Protein AF-A0A938F0Y8-F1 (afdb_monomer)

Solvent-accessible surface area (backbone atoms only — not comparable to full-atom values): 15606 Å² total; per-residue (Å²): 127,71,75,62,57,55,54,52,51,52,54,50,51,52,50,52,52,49,49,53,49,52,50,50,50,52,50,49,52,52,47,51,52,51,47,51,53,50,53,52,50,50,51,51,49,52,51,53,54,49,53,51,50,51,53,52,54,50,52,51,51,53,52,50,54,52,52,52,53,51,52,52,51,53,51,51,51,53,52,50,58,50,51,54,52,53,52,52,54,52,51,54,51,51,53,55,50,51,61,62,65,31,68,70,51,50,50,51,51,51,53,51,50,52,55,64,56,49,53,58,55,42,52,46,55,40,59,78,41,39,69,68,58,46,58,28,26,24,46,29,27,46,40,86,55,88,73,79,46,49,31,10,21,27,26,31,48,54,98,94,43,36,36,40,36,27,25,6,61,71,45,60,85,35,66,94,48,87,79,20,53,37,36,25,36,70,90,47,93,60,72,43,73,50,48,78,73,48,69,39,62,36,86,92,83,64,55,35,30,28,35,28,40,43,91,87,50,87,59,38,40,47,69,45,89,76,86,65,98,53,52,32,34,53,22,25,43,67,94,46,73,66,42,81,44,64,57,47,55,82,71,56,69,18,29,42,5,7,40,27,21,39,65,86,62,27,33,44,21,30,29,64,53,79,41,83,52,56,30,57,42,63,66,57,50,52,49,52,60,60,56,76,76,112

pLDDT: mean 85.81, std 11.24, range [38.78, 97.94]

Radius of gyration: 63.3 Å; Cα contacts (8 Å, |Δi|>4): 431; chains: 1; bounding box: 134×40×184 Å

Secondary structure (DSSP, 8-state):
--HHHHHHHHHHHHHHHHHHHHHHHHHHHHHHHHHHHHHHHHHHHHHHHHHHHHHHHHHHHHHHHHHHHHHHHHHHHHHHHHHHHHHHHHHHHHHHHHHHT-HHHHHHHHHHHHHHHHHHHHHHHHHHTHHHHHHTEEEEE-SSSTTSSEEEEEEEEETTEEEEEE-SHHHHTTTT-TT--EEEETT-S-EE--EEEEEEEETTTTEEEEEEE-TT----BPB-----S--EEEEE-TTS-EEEEETTSPP-TT-TTPEEE-TTS-EEEEE-SSSS-EEEHHHHHHHHHHHTT-

Nearest PDB structures (foldseek):
  3fkh-assembly2_C  TM=4.845E-01  e=4.848E-01  Corynebacterium glutamicum ATCC 13032
  3fkh-assembly2_D  TM=5.178E-01  e=8.975E-01  Corynebacterium glutamicum ATCC 13032
  2hq9-assembly1_A  TM=4.697E-01  e=4.069E+00  Mesorhizobium loti
  6rk0-assembly1_B  TM=3.278E-01  e=6.735E+00  Azotobacter vinelandii DJ

Mean predicted aligned error: 14.09 Å

Sequence (294 aa):
MIRSKFSFILIFMVLIISMFFLQSCRLLDNYFVRRQDFDALKVDYNKIAQDYKKQSDELKSLSGENEELKNEYDELKKVAVKMEKEISAKNEEIINLNKKLEPANIKNLEEQIALLQEEPEKLKKILDNMNDLLKYTYIGSASPEELAYTFTAFSIKYKGKFYIITAGHCVQDNYGKEGAFKFKANFSDEWIYPELLGYKAEFYNLDDYGVFYSDKVTGGLTVSDVETPDYYLLGSLDKRLSIFRNLGDSSRRGESGSPVINEDGQVVGIYVVYGLVYTPIQLALDVIDNSVMN

Structure (mmCIF, N/CA/C/O backbone):
data_AF-A0A938F0Y8-F1
#
_entry.id   AF-A0A938F0Y8-F1
#
loop_
_atom_site.group_PDB
_atom_site.id
_atom_site.type_symbol
_atom_site.label_atom_id
_atom_site.label_alt_id
_atom_site.label_comp_id
_atom_site.label_asym_id
_atom_site.label_entity_id
_atom_site.label_seq_id
_atom_site.pdbx_PDB_ins_code
_atom_site.Cartn_x
_atom_site.Cartn_y
_atom_site.Cartn_z
_atom_site.occupancy
_atom_site.B_iso_or_equiv
_atom_site.auth_seq_id
_atom_site.auth_comp_id
_atom_site.auth_asym_id
_atom_site.auth_atom_id
_atom_site.pdbx_PDB_model_num
ATOM 1 N N . MET A 1 1 ? -93.379 -14.905 139.018 1.00 49.00 1 MET A N 1
ATOM 2 C CA . MET A 1 1 ? -93.138 -13.892 137.961 1.00 49.00 1 MET A CA 1
ATOM 3 C C . MET A 1 1 ? -91.650 -13.589 137.682 1.00 49.00 1 MET A C 1
ATOM 5 O O . MET A 1 1 ? -91.353 -13.081 136.612 1.00 49.00 1 MET A O 1
ATOM 9 N N . ILE A 1 2 ? -90.695 -13.942 138.564 1.00 53.16 2 ILE A N 1
ATOM 10 C CA . ILE A 1 2 ? -89.252 -13.634 138.382 1.00 53.16 2 ILE A CA 1
ATOM 11 C C . ILE A 1 2 ? -88.478 -14.712 137.578 1.00 53.16 2 ILE A C 1
ATOM 13 O O . ILE A 1 2 ? -87.579 -14.373 136.817 1.00 53.16 2 ILE A O 1
ATOM 17 N N . ARG A 1 3 ? -88.881 -15.995 137.620 1.00 49.09 3 ARG A N 1
ATOM 18 C CA . ARG A 1 3 ? -88.247 -17.082 136.828 1.00 49.09 3 ARG A CA 1
ATOM 19 C C . ARG A 1 3 ? -88.465 -16.992 135.304 1.00 49.09 3 ARG A C 1
ATOM 21 O O . ARG A 1 3 ? -87.655 -17.509 134.547 1.00 49.09 3 ARG A O 1
ATOM 28 N N . SER A 1 4 ? -89.514 -16.303 134.849 1.00 54.50 4 SER A N 1
ATOM 29 C CA . SER A 1 4 ? -89.834 -16.139 133.418 1.00 54.50 4 SER A CA 1
ATOM 30 C C . SER A 1 4 ? -88.919 -15.119 132.716 1.00 54.50 4 SER A C 1
ATOM 32 O O . SER A 1 4 ? -88.549 -15.325 131.563 1.00 54.50 4 SER A O 1
ATOM 34 N N . LYS A 1 5 ? -88.459 -14.075 133.422 1.00 55.19 5 LYS A N 1
ATOM 35 C CA . LYS A 1 5 ? -87.578 -13.038 132.852 1.00 55.19 5 LYS A CA 1
ATOM 36 C C . LYS A 1 5 ? -86.141 -13.522 132.604 1.00 55.19 5 LYS A C 1
ATOM 38 O O . LYS A 1 5 ? -85.522 -13.094 131.639 1.00 55.19 5 LYS A O 1
ATOM 43 N N . PHE A 1 6 ? -85.630 -14.448 133.420 1.00 58.00 6 PHE A N 1
ATOM 44 C CA . PHE A 1 6 ? -84.275 -15.001 133.260 1.00 58.00 6 PHE A CA 1
ATOM 45 C C . PHE A 1 6 ? -84.169 -15.961 132.063 1.00 58.00 6 PHE A C 1
ATOM 47 O O . PHE A 1 6 ? -83.182 -15.946 131.334 1.00 58.00 6 PHE A O 1
ATOM 54 N N . SER A 1 7 ? -85.224 -16.746 131.815 1.00 60.72 7 SER A N 1
ATOM 55 C CA . SER A 1 7 ? -85.314 -17.617 130.637 1.00 60.72 7 SER A CA 1
ATOM 56 C C . SER A 1 7 ? -85.379 -16.804 129.338 1.00 60.72 7 SER A C 1
ATOM 58 O O . SER A 1 7 ? -84.723 -17.159 128.365 1.00 60.72 7 SER A O 1
ATOM 60 N N . PHE A 1 8 ? -86.074 -15.662 129.349 1.00 67.50 8 PHE A N 1
ATOM 61 C CA . PHE A 1 8 ? -86.159 -14.767 128.193 1.00 67.50 8 PHE A CA 1
ATOM 62 C C . PHE A 1 8 ? -84.809 -14.115 127.845 1.00 67.50 8 PHE A C 1
ATOM 64 O O . PHE A 1 8 ? -84.444 -14.050 126.675 1.00 67.50 8 PHE A O 1
ATOM 71 N N . ILE A 1 9 ? -84.033 -13.693 128.852 1.00 72.12 9 ILE A N 1
ATOM 72 C CA . 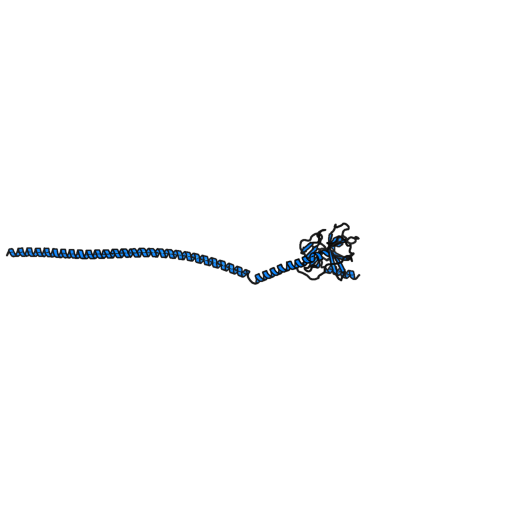ILE A 1 9 ? -82.688 -13.122 128.656 1.00 72.12 9 ILE A CA 1
ATOM 73 C C . ILE A 1 9 ? -81.715 -14.176 128.111 1.00 72.12 9 ILE A C 1
ATOM 75 O O . ILE A 1 9 ? -80.954 -13.878 127.195 1.00 72.12 9 ILE A O 1
ATOM 79 N N . LEU A 1 10 ? -81.767 -15.414 128.616 1.00 72.31 10 LEU A N 1
ATOM 80 C CA . LEU A 1 10 ? -80.918 -16.508 128.135 1.00 72.31 10 LEU A CA 1
ATOM 81 C C . LEU A 1 10 ? -81.231 -16.869 126.672 1.00 72.31 10 LEU A C 1
ATOM 83 O O . LEU A 1 10 ? -80.317 -17.003 125.865 1.00 72.31 10 LEU A O 1
ATOM 87 N N . ILE A 1 11 ? -82.517 -16.959 126.312 1.00 75.94 11 ILE A N 1
ATOM 88 C CA . ILE A 1 11 ? -82.962 -17.209 124.931 1.00 75.94 11 ILE A CA 1
ATOM 89 C C . ILE A 1 11 ? -82.518 -16.070 124.003 1.00 75.94 11 ILE A C 1
ATOM 91 O O . ILE A 1 11 ? -82.032 -16.326 122.903 1.00 75.94 11 ILE A O 1
ATOM 95 N N . PHE A 1 12 ? -82.624 -14.818 124.452 1.00 76.75 12 PHE A N 1
ATOM 96 C CA . PHE A 1 12 ? -82.189 -13.656 123.678 1.00 76.75 12 PHE A CA 1
ATOM 97 C C . PHE A 1 12 ? -80.666 -13.629 123.476 1.00 76.75 12 PHE A C 1
ATOM 99 O O . PHE A 1 12 ? -80.199 -13.350 122.375 1.00 76.75 12 PHE A O 1
ATOM 106 N N . MET A 1 13 ? -79.880 -13.995 124.495 1.00 76.06 13 MET A N 1
ATOM 107 C CA . MET A 1 13 ? -78.422 -14.104 124.372 1.00 76.06 13 MET A CA 1
ATOM 108 C C . MET A 1 13 ? -78.009 -15.228 123.413 1.00 76.06 13 MET A C 1
ATOM 110 O O . MET A 1 13 ? -77.132 -15.023 122.580 1.00 76.06 13 MET A O 1
ATOM 114 N N . VAL A 1 14 ? -78.672 -16.388 123.478 1.00 76.38 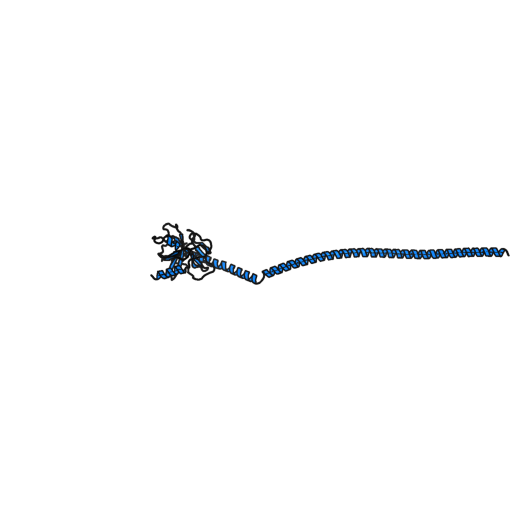14 VAL A N 1
ATOM 115 C CA . VAL A 1 14 ? -78.444 -17.505 122.544 1.00 76.38 14 VAL A CA 1
ATOM 116 C C . VAL A 1 14 ? -78.802 -17.105 121.111 1.00 76.38 14 VAL A C 1
ATOM 118 O O . VAL A 1 14 ? -78.051 -17.418 120.191 1.00 76.38 14 VAL A O 1
ATOM 121 N N . LEU A 1 15 ? -79.888 -16.351 120.908 1.00 77.56 15 LEU A N 1
ATOM 122 C CA . LEU A 1 15 ? -80.258 -15.815 119.595 1.00 77.56 15 LEU A CA 1
ATOM 123 C C . LEU A 1 15 ? -79.223 -14.816 119.064 1.00 77.56 15 LEU A C 1
ATOM 125 O O . LEU A 1 15 ? -78.832 -14.930 117.904 1.00 77.56 15 LEU A O 1
ATOM 129 N N . ILE A 1 16 ? -78.719 -13.902 119.898 1.00 78.69 16 ILE A N 1
ATOM 130 C CA . ILE A 1 16 ? -77.650 -12.964 119.515 1.00 78.69 16 ILE A CA 1
ATOM 131 C C . ILE A 1 16 ? -76.368 -13.718 119.149 1.00 78.69 16 ILE A C 1
ATOM 133 O O . ILE A 1 16 ? -75.786 -13.452 118.100 1.00 78.69 16 ILE A O 1
ATOM 137 N N . ILE A 1 17 ? -75.952 -14.691 119.964 1.00 78.38 17 ILE A N 1
ATOM 138 C CA . ILE A 1 17 ? -74.771 -15.522 119.689 1.00 78.38 17 ILE A CA 1
ATOM 139 C C . ILE A 1 17 ? -74.968 -16.308 118.387 1.00 78.38 17 ILE A C 1
ATOM 141 O O . ILE A 1 17 ? -74.058 -16.357 117.565 1.00 78.38 17 ILE A O 1
ATOM 145 N N . SER A 1 18 ? -76.164 -16.854 118.144 1.00 75.38 18 SER A N 1
ATOM 146 C CA . SER A 1 18 ? -76.480 -17.562 116.898 1.00 75.38 18 SER A CA 1
ATOM 147 C C . SER A 1 18 ? -76.476 -16.641 115.673 1.00 75.38 18 SER A C 1
ATOM 149 O O . SER A 1 18 ? -75.970 -17.035 114.627 1.00 75.38 18 SER A O 1
ATOM 151 N N . MET A 1 19 ? -76.957 -15.396 115.797 1.00 77.50 19 MET A N 1
ATOM 152 C CA . MET A 1 19 ? -76.896 -14.392 114.731 1.00 77.50 19 MET A CA 1
ATOM 153 C C . MET A 1 19 ? -75.455 -13.983 114.427 1.00 77.50 19 MET A C 1
ATOM 155 O O . MET A 1 19 ? -75.086 -13.929 113.256 1.00 77.50 19 MET A O 1
ATOM 159 N N . PHE A 1 20 ? -74.631 -13.764 115.457 1.00 77.12 20 PHE A N 1
ATOM 160 C CA . PHE A 1 20 ? -73.200 -13.500 115.295 1.00 77.12 20 PHE A CA 1
ATOM 161 C C . PHE A 1 20 ? -72.484 -14.681 114.642 1.00 77.12 20 PHE A C 1
ATOM 163 O O . PHE A 1 20 ? -71.660 -14.475 113.755 1.00 77.12 20 PHE A O 1
ATOM 170 N N . PHE A 1 21 ? -72.820 -15.913 115.022 1.00 79.62 21 PHE A N 1
ATOM 171 C CA . PHE A 1 21 ? -72.241 -17.114 114.427 1.00 79.62 21 PHE A CA 1
ATOM 172 C C . PHE A 1 21 ? -72.661 -17.273 112.959 1.00 79.62 21 PHE A C 1
ATOM 174 O O . PHE A 1 21 ? -71.810 -17.466 112.101 1.00 79.62 21 PHE A O 1
ATOM 181 N N . LEU A 1 22 ? -73.942 -17.072 112.633 1.00 78.94 22 LEU A N 1
ATOM 182 C CA . LEU A 1 22 ? -74.457 -17.097 111.258 1.00 78.94 22 LEU A CA 1
ATOM 183 C C . LEU A 1 22 ? -73.873 -15.971 110.386 1.00 78.94 22 LEU A C 1
ATOM 185 O O . LEU A 1 22 ? -73.554 -16.207 109.221 1.00 78.94 22 LEU A O 1
ATOM 189 N N . GLN A 1 23 ? -73.696 -14.760 110.927 1.00 78.06 23 GLN A N 1
ATOM 190 C CA . GLN A 1 23 ? -72.991 -13.672 110.236 1.00 78.06 23 GLN A CA 1
ATOM 191 C C . GLN A 1 23 ? -71.510 -13.997 110.031 1.00 78.06 23 GLN A C 1
ATOM 193 O O . GLN A 1 23 ? -70.981 -13.721 108.957 1.00 78.06 23 GLN A O 1
ATOM 198 N N . SER A 1 24 ? -70.862 -14.622 111.016 1.00 79.50 24 SER A N 1
ATOM 199 C CA . SER A 1 24 ? -69.465 -15.063 110.922 1.00 79.50 24 SER A CA 1
ATOM 200 C C . SER A 1 24 ? -69.292 -16.169 109.877 1.00 79.50 24 SER A C 1
ATOM 202 O O . SER A 1 24 ? -68.365 -16.101 109.076 1.00 79.50 24 SER A O 1
ATOM 204 N N . CYS A 1 25 ? -70.216 -17.133 109.808 1.00 79.62 25 CYS A N 1
ATOM 205 C CA . CYS A 1 25 ? -70.250 -18.161 108.766 1.00 79.62 25 CYS A CA 1
ATOM 206 C C . CYS A 1 25 ? -70.468 -17.551 107.374 1.00 79.62 25 CYS A C 1
ATOM 208 O O . CYS A 1 25 ? -69.717 -17.866 106.462 1.00 79.62 25 CYS A O 1
ATOM 210 N N . ARG A 1 26 ? -71.405 -16.602 107.209 1.00 79.62 26 ARG A N 1
ATOM 211 C CA . ARG A 1 26 ? -71.590 -15.884 105.929 1.00 79.62 26 ARG A CA 1
ATOM 212 C C . ARG A 1 26 ? -70.366 -15.067 105.516 1.00 79.62 26 ARG A C 1
ATOM 214 O O . ARG A 1 26 ? -70.095 -14.937 104.326 1.00 79.62 26 ARG A O 1
ATOM 221 N N . LEU A 1 27 ? -69.653 -14.478 106.476 1.00 82.38 27 LEU A N 1
ATOM 222 C CA . LEU A 1 27 ? -68.395 -13.768 106.228 1.00 82.38 27 LEU A CA 1
ATOM 223 C C . LEU A 1 27 ? -67.285 -14.730 105.795 1.00 82.38 27 LEU A C 1
ATOM 225 O O . LEU A 1 27 ? -66.558 -14.411 104.859 1.00 82.38 27 LEU A O 1
ATOM 229 N N . LEU A 1 28 ? -67.188 -15.901 106.429 1.00 84.19 28 LEU A N 1
ATOM 230 C CA . LEU A 1 28 ? -66.260 -16.969 106.053 1.00 84.19 28 LEU A CA 1
ATOM 231 C C . LEU A 1 28 ? -66.568 -17.523 104.659 1.00 84.19 28 LEU A C 1
ATOM 233 O O . LEU A 1 28 ? -65.663 -17.581 103.833 1.00 84.19 28 LEU A O 1
ATOM 237 N N . ASP A 1 29 ? -67.826 -17.842 104.358 1.00 84.12 29 ASP A N 1
ATOM 238 C CA . ASP A 1 29 ? -68.237 -18.332 103.037 1.00 84.12 29 ASP A CA 1
ATOM 239 C C . ASP A 1 29 ? -67.948 -17.293 101.947 1.00 84.12 29 ASP A C 1
ATOM 241 O O . ASP A 1 29 ? -67.321 -17.607 100.938 1.00 84.12 29 ASP A O 1
ATOM 245 N N . ASN A 1 30 ? -68.306 -16.022 102.174 1.00 87.50 30 ASN A N 1
ATOM 246 C CA . ASN A 1 30 ? -67.968 -14.934 101.251 1.00 87.50 30 ASN A CA 1
ATOM 247 C C . ASN A 1 30 ? -66.456 -14.753 101.086 1.00 87.50 30 ASN A C 1
ATOM 249 O O . ASN A 1 30 ? -65.995 -14.423 99.994 1.00 87.50 30 ASN A O 1
ATOM 253 N N . TYR A 1 31 ? -65.681 -14.934 102.156 1.00 90.75 31 TYR A N 1
ATOM 254 C CA . TYR A 1 31 ? -64.226 -14.885 102.089 1.00 90.75 31 TYR A CA 1
ATOM 255 C C . TYR A 1 31 ? -63.673 -16.032 101.233 1.00 90.75 31 TYR A C 1
ATOM 257 O O . TYR A 1 31 ? -62.833 -15.780 100.372 1.00 90.75 31 TYR A O 1
ATOM 265 N N . PHE A 1 32 ? -64.160 -17.264 101.411 1.00 89.75 32 PHE A N 1
ATOM 266 C CA . PHE A 1 32 ? -63.713 -18.418 100.628 1.00 89.75 32 PHE A CA 1
ATOM 267 C C . PHE A 1 32 ? -64.116 -18.325 99.154 1.00 89.75 32 PHE A C 1
ATOM 269 O O . PHE A 1 32 ? -63.269 -18.581 98.302 1.00 89.75 32 PHE A O 1
ATOM 276 N N . VAL A 1 33 ? -65.340 -17.881 98.844 1.00 90.00 33 VAL A N 1
ATOM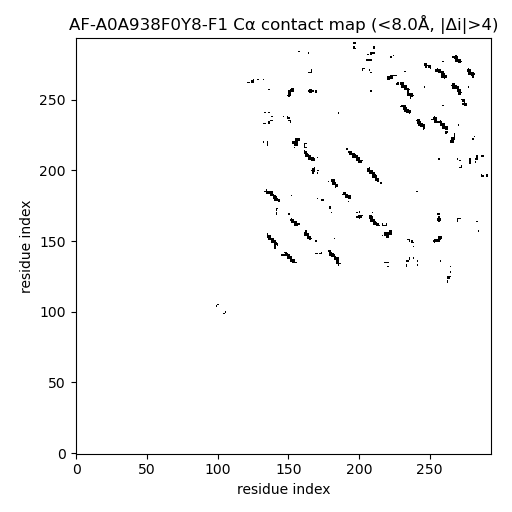 277 C CA . VAL A 1 33 ? -65.779 -17.635 97.457 1.00 90.00 33 VAL A CA 1
ATOM 278 C C . VAL A 1 33 ? -64.902 -16.569 96.801 1.00 90.00 33 VAL A C 1
ATOM 280 O O . VAL A 1 33 ? -64.318 -16.816 95.752 1.00 90.00 33 VAL A O 1
ATOM 283 N N . ARG A 1 34 ? -64.695 -15.418 97.458 1.00 90.94 34 ARG A N 1
ATOM 284 C CA . ARG A 1 34 ? -63.822 -14.360 96.914 1.00 90.94 34 ARG A CA 1
ATOM 285 C C . ARG A 1 34 ? -62.371 -14.8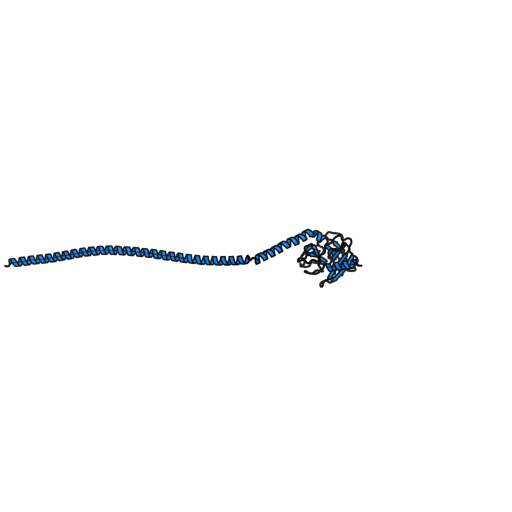00 96.772 1.00 90.94 34 ARG A C 1
ATOM 287 O O . ARG A 1 34 ? -61.689 -14.335 95.866 1.00 90.94 34 ARG A O 1
ATOM 294 N N . ARG A 1 35 ? -61.879 -15.659 97.667 1.00 91.62 35 ARG A N 1
ATOM 295 C CA . ARG A 1 35 ? -60.533 -16.227 97.566 1.00 91.62 35 ARG A CA 1
ATOM 296 C C . ARG A 1 35 ? -60.422 -17.158 96.363 1.00 91.62 35 ARG A C 1
ATOM 298 O O . ARG A 1 35 ? -59.445 -17.058 95.636 1.00 91.62 35 ARG A O 1
ATOM 305 N N . GLN A 1 36 ? -61.425 -18.001 96.131 1.00 91.81 36 GLN A N 1
ATOM 306 C CA . GLN A 1 36 ? -61.478 -18.871 94.961 1.00 91.81 36 GLN A CA 1
ATOM 307 C C . GLN A 1 36 ? -61.560 -18.062 93.657 1.00 91.81 36 GLN A C 1
ATOM 309 O O . GLN A 1 36 ? -60.811 -18.352 92.728 1.00 91.81 36 GLN A O 1
ATOM 314 N N . ASP A 1 37 ? -62.391 -17.017 93.608 1.00 93.81 37 ASP A N 1
ATOM 315 C CA . ASP A 1 37 ? -62.471 -16.103 92.461 1.00 93.81 37 ASP A CA 1
ATOM 316 C C . ASP A 1 37 ? -61.139 -15.383 92.226 1.00 93.81 37 ASP A C 1
ATOM 318 O O . ASP A 1 37 ? -60.684 -15.256 91.092 1.00 93.81 37 ASP A O 1
ATOM 322 N N . PHE A 1 38 ? -60.478 -14.939 93.300 1.00 94.12 38 PHE A N 1
ATOM 323 C CA . PHE A 1 38 ? -59.159 -14.318 93.220 1.00 94.12 38 PHE A CA 1
ATOM 324 C C . PHE A 1 38 ? -58.097 -15.294 92.703 1.00 94.12 38 PHE A C 1
ATOM 326 O O . PHE A 1 38 ? -57.286 -14.923 91.855 1.00 94.12 38 PHE A O 1
ATOM 333 N N . ASP A 1 39 ? -58.105 -16.538 93.180 1.00 93.19 39 ASP A N 1
ATOM 334 C CA . ASP A 1 39 ? -57.177 -17.574 92.731 1.00 93.19 39 ASP A CA 1
ATOM 335 C C . ASP A 1 39 ? -57.421 -17.933 91.252 1.00 93.19 39 ASP A C 1
ATOM 337 O O . ASP A 1 39 ? -56.459 -18.039 90.489 1.00 93.19 39 ASP A O 1
ATOM 341 N N . ALA A 1 40 ? -58.682 -18.025 90.812 1.00 93.75 40 ALA A N 1
ATOM 342 C CA . ALA A 1 40 ? -59.040 -18.219 89.405 1.00 93.75 40 ALA A CA 1
ATOM 343 C C . ALA A 1 40 ? -58.578 -17.041 88.529 1.00 93.75 40 ALA A C 1
ATOM 345 O O . ALA A 1 40 ? -57.890 -17.244 87.528 1.00 93.75 40 ALA A O 1
ATOM 346 N N . LEU A 1 41 ? -58.849 -15.804 88.957 1.00 94.88 41 LEU A N 1
ATOM 347 C CA . LEU A 1 41 ? -58.407 -14.594 88.261 1.00 94.88 41 LEU A CA 1
ATOM 348 C C . LEU A 1 41 ? -56.877 -14.526 88.161 1.00 94.88 41 LEU A C 1
ATOM 350 O O . LEU A 1 41 ? -56.331 -14.079 87.156 1.00 94.88 41 LEU A O 1
ATOM 354 N N . LYS A 1 42 ? -56.164 -14.987 89.193 1.00 95.19 42 LYS A N 1
ATOM 355 C CA . LYS A 1 42 ? -54.700 -15.046 89.204 1.00 95.19 42 LYS A CA 1
ATOM 356 C C . LYS A 1 42 ? -54.162 -16.063 88.196 1.00 95.19 42 LYS A C 1
ATOM 358 O O . LYS A 1 42 ? -53.135 -15.800 87.570 1.00 95.19 42 LYS A O 1
ATOM 363 N N . VAL A 1 43 ? -54.834 -17.203 88.025 1.00 95.31 43 VAL A N 1
ATOM 364 C CA . VAL A 1 43 ? -54.495 -18.187 86.983 1.00 95.31 43 VAL A CA 1
ATOM 365 C C . VAL A 1 43 ? -54.699 -17.587 85.593 1.00 95.31 43 VAL A C 1
ATOM 367 O O . VAL A 1 43 ? -53.778 -17.647 84.777 1.00 95.31 43 VAL A O 1
ATOM 370 N N . ASP A 1 44 ? -55.841 -16.944 85.347 1.00 95.88 44 ASP A N 1
ATOM 371 C CA . ASP A 1 44 ? -56.130 -16.295 84.062 1.00 95.88 44 ASP A CA 1
ATOM 372 C C . ASP A 1 44 ? -55.147 -15.161 83.762 1.00 95.88 44 ASP A C 1
ATOM 374 O O . ASP A 1 44 ? -54.604 -15.083 82.660 1.00 95.88 44 ASP A O 1
ATOM 378 N N . TYR A 1 45 ? -54.836 -14.328 84.757 1.00 95.62 45 TYR A N 1
ATOM 379 C CA . TYR A 1 45 ? -53.829 -13.276 84.639 1.00 95.62 45 TYR A CA 1
ATOM 380 C C . TYR A 1 45 ? -52.461 -13.844 84.246 1.00 95.62 45 TYR A C 1
ATOM 382 O O . TYR A 1 45 ? -51.819 -13.338 83.327 1.00 95.62 45 TYR A O 1
ATOM 390 N N . ASN A 1 46 ? -52.020 -14.921 84.904 1.00 95.00 46 ASN A N 1
ATOM 391 C CA . ASN A 1 46 ? -50.743 -15.560 84.588 1.00 95.00 46 ASN A CA 1
ATOM 392 C C . ASN A 1 46 ? -50.729 -16.143 83.170 1.00 95.00 46 ASN A C 1
ATOM 394 O O . ASN A 1 46 ? -49.715 -16.034 82.481 1.00 95.00 46 ASN A O 1
ATOM 398 N N . LYS A 1 47 ? -51.845 -16.729 82.723 1.00 96.56 47 LYS A N 1
ATOM 399 C CA . LYS A 1 47 ? -51.989 -17.248 81.360 1.00 96.56 47 LYS A CA 1
ATOM 400 C C . LYS A 1 47 ? -51.916 -16.123 80.327 1.00 96.56 47 LYS A C 1
ATOM 402 O O . LYS A 1 47 ? -51.119 -16.204 79.400 1.00 96.56 47 LYS A O 1
ATOM 407 N N . ILE A 1 48 ? -52.664 -15.040 80.537 1.00 95.62 48 ILE A N 1
ATOM 408 C CA . ILE A 1 48 ? -52.638 -13.857 79.665 1.00 95.62 48 ILE A CA 1
ATOM 409 C C . ILE A 1 48 ? -51.229 -13.257 79.614 1.00 95.62 48 ILE A C 1
ATOM 411 O O . ILE A 1 48 ? -50.746 -12.917 78.538 1.00 95.62 48 ILE A O 1
ATOM 415 N N . ALA A 1 49 ? -50.537 -13.161 80.751 1.00 94.94 49 ALA A N 1
ATOM 416 C CA . ALA A 1 49 ? -49.166 -12.661 80.799 1.00 94.94 49 ALA A CA 1
ATOM 417 C C . ALA A 1 49 ? -48.186 -13.552 80.010 1.00 94.94 49 ALA A C 1
ATOM 419 O O . ALA A 1 49 ? -47.284 -13.037 79.347 1.00 94.94 49 ALA A O 1
ATOM 420 N N . GLN A 1 50 ? -48.363 -14.878 80.048 1.00 95.50 50 GLN A N 1
ATOM 421 C CA . GLN A 1 50 ? -47.581 -15.813 79.233 1.00 95.50 50 GLN A CA 1
ATOM 422 C C . GLN A 1 50 ? -47.880 -15.667 77.737 1.00 95.50 50 GLN A C 1
ATOM 424 O O . GLN A 1 50 ? -46.940 -15.610 76.944 1.00 95.50 50 GLN A O 1
ATOM 429 N N . ASP A 1 51 ? -49.152 -15.550 77.356 1.00 96.25 51 ASP A N 1
ATOM 430 C CA . ASP A 1 51 ? -49.558 -15.364 75.959 1.00 96.25 51 ASP A CA 1
ATOM 431 C C . ASP A 1 51 ? -49.018 -14.040 75.394 1.00 96.25 51 ASP A C 1
ATOM 433 O O . ASP A 1 51 ? -48.449 -14.018 74.302 1.00 96.25 51 ASP A O 1
ATOM 437 N N . TYR A 1 52 ? -49.087 -12.955 76.173 1.00 95.00 52 TYR A N 1
ATOM 438 C CA . TYR A 1 52 ? -48.480 -11.668 75.816 1.00 95.00 52 TYR A CA 1
ATOM 439 C C . TYR A 1 52 ? -46.970 -11.773 75.623 1.00 95.00 52 TYR A C 1
ATOM 441 O O . TYR A 1 52 ? -46.420 -11.198 74.683 1.00 95.00 52 TYR A O 1
ATOM 449 N N . LYS A 1 53 ? -46.284 -12.509 76.505 1.00 95.50 53 LYS A N 1
ATOM 450 C CA . LYS A 1 53 ? -44.845 -12.732 76.371 1.00 95.50 53 LYS A CA 1
ATOM 451 C C . LYS A 1 53 ? -44.531 -13.482 75.075 1.00 95.50 53 LYS A C 1
ATOM 453 O O . LYS A 1 53 ? -43.658 -13.047 74.334 1.00 95.50 53 LYS A O 1
ATOM 458 N N . LYS A 1 54 ? -45.290 -14.538 74.767 1.00 96.25 54 LYS A N 1
ATOM 459 C CA . LYS A 1 54 ? -45.129 -15.315 73.532 1.00 96.25 54 LYS A CA 1
ATOM 460 C C . LYS A 1 54 ? -45.335 -14.452 72.282 1.00 96.25 54 LYS A C 1
ATOM 462 O O . LYS A 1 54 ? -44.500 -14.487 71.388 1.00 96.25 54 LYS A O 1
ATOM 467 N N . GLN A 1 55 ? -46.395 -13.643 72.245 1.00 95.75 55 GLN A N 1
ATOM 468 C CA . GLN A 1 55 ? -46.659 -12.725 71.129 1.00 95.75 55 GLN A CA 1
ATOM 469 C C . GLN A 1 55 ? -45.570 -11.654 70.981 1.00 95.75 55 GLN A C 1
ATOM 471 O O . GLN A 1 55 ? -45.186 -11.308 69.867 1.00 95.75 55 GLN A O 1
ATOM 476 N N . SER A 1 56 ? -45.053 -11.136 72.098 1.00 95.31 56 SER A N 1
ATOM 477 C CA . SER A 1 56 ? -43.949 -10.169 72.101 1.00 95.31 56 SER A CA 1
ATOM 478 C C . SER A 1 56 ? -42.663 -10.767 71.524 1.00 95.31 56 SER A C 1
ATOM 480 O O . SER A 1 56 ? -41.977 -10.114 70.737 1.00 95.31 56 SER A O 1
ATOM 482 N N . ASP A 1 57 ? -42.354 -12.018 71.871 1.00 95.25 57 ASP A N 1
ATOM 483 C CA . ASP A 1 57 ? -41.185 -12.726 71.346 1.00 95.25 57 ASP A CA 1
ATOM 484 C C . ASP A 1 57 ? -41.344 -13.043 69.842 1.00 95.25 57 ASP A C 1
ATOM 486 O O . ASP A 1 57 ? -40.401 -12.861 69.072 1.00 95.25 57 ASP A O 1
ATOM 490 N N . GLU A 1 58 ? -42.547 -13.413 69.393 1.00 96.31 58 GLU A N 1
ATOM 491 C CA . GLU A 1 58 ? -42.862 -13.652 67.975 1.00 96.31 58 GLU A CA 1
ATOM 492 C C . GLU A 1 58 ? -42.759 -12.369 67.130 1.00 96.31 58 GLU A C 1
ATOM 494 O O . GLU A 1 58 ? -42.133 -12.369 66.070 1.00 96.31 58 GLU A O 1
ATOM 499 N N . LEU A 1 59 ? -43.269 -11.239 67.635 1.00 94.00 59 LEU A N 1
ATOM 500 C CA . LEU A 1 59 ? -43.122 -9.930 66.987 1.00 94.00 59 LEU A CA 1
ATOM 501 C C . LEU A 1 59 ? -41.657 -9.504 66.848 1.00 94.00 59 LEU A C 1
ATOM 503 O O . LEU A 1 59 ? -41.288 -8.913 65.834 1.00 94.00 59 LEU A O 1
ATOM 507 N N . LYS A 1 60 ? -40.812 -9.806 67.841 1.00 94.12 60 LYS A N 1
ATOM 508 C CA . LYS A 1 60 ? -39.370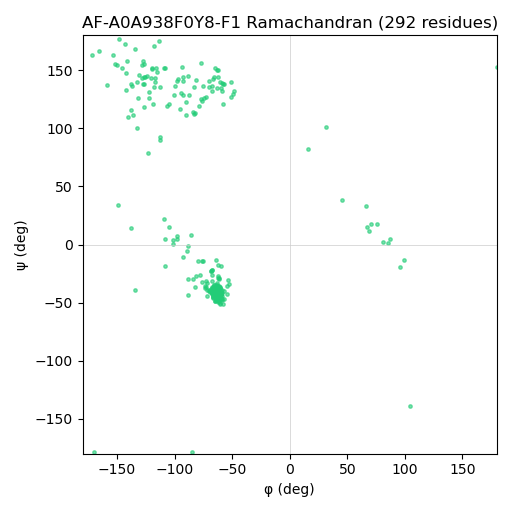 -9.540 67.746 1.00 94.12 60 LYS A CA 1
ATOM 509 C C . LYS A 1 60 ? -38.703 -10.395 66.674 1.00 94.12 60 LYS A C 1
ATOM 511 O O . LYS A 1 60 ? -37.889 -9.860 65.929 1.00 94.12 60 LYS A O 1
ATOM 516 N N . SER A 1 61 ? -39.064 -11.677 66.574 1.00 95.75 61 SER A N 1
ATOM 517 C CA . SER A 1 61 ? -38.556 -12.568 65.520 1.00 95.75 61 SER A CA 1
ATOM 518 C C . SER A 1 61 ? -38.925 -12.046 64.132 1.00 95.75 61 SER A C 1
ATOM 520 O O . SER A 1 61 ? -38.047 -11.828 63.303 1.00 95.75 61 SER A O 1
ATOM 522 N N . LEU A 1 62 ? -40.207 -11.729 63.914 1.00 94.69 62 LEU A N 1
ATOM 523 C CA . LEU A 1 62 ? -40.700 -11.190 62.642 1.00 94.69 62 LEU A CA 1
ATOM 524 C C . LEU A 1 62 ? -40.081 -9.830 62.296 1.00 94.69 62 LEU A C 1
ATOM 526 O O . LEU A 1 62 ? -39.842 -9.526 61.128 1.00 94.69 62 LEU A O 1
ATOM 530 N N . SER A 1 63 ? -39.818 -8.992 63.302 1.00 93.81 63 SER A N 1
ATOM 531 C CA . SER A 1 63 ? -39.100 -7.734 63.096 1.00 93.81 63 SER A CA 1
ATOM 532 C C . SER A 1 63 ? -37.670 -7.975 62.610 1.00 93.81 63 SER A C 1
ATOM 534 O O . SER A 1 63 ? -37.211 -7.228 61.750 1.00 93.81 63 SER A O 1
ATOM 536 N N . GLY A 1 64 ? -36.988 -8.998 63.136 1.00 94.31 64 GLY A N 1
ATOM 537 C CA . GLY A 1 64 ? -35.657 -9.400 62.679 1.00 94.31 64 GLY A CA 1
ATOM 538 C C . GLY A 1 64 ? -35.669 -9.914 61.239 1.00 94.31 64 GLY A C 1
ATOM 539 O O . GLY A 1 64 ? -34.910 -9.422 60.412 1.00 94.31 64 GLY A O 1
ATOM 540 N N . GLU A 1 65 ? -36.596 -10.816 60.906 1.00 96.25 65 GLU A N 1
ATOM 541 C CA . GLU A 1 65 ? -36.750 -11.352 59.542 1.00 96.25 65 GLU A CA 1
ATOM 542 C C . GLU A 1 65 ? -37.044 -10.251 58.509 1.00 96.25 65 GLU A C 1
ATOM 544 O O . GLU A 1 65 ? -36.488 -10.250 57.412 1.00 96.25 65 GLU A O 1
ATOM 549 N N . ASN A 1 66 ? -37.874 -9.260 58.856 1.00 92.75 66 ASN A N 1
ATOM 550 C CA . ASN A 1 66 ? -38.137 -8.116 57.977 1.00 92.75 66 ASN A CA 1
ATOM 551 C C . ASN A 1 66 ? -36.899 -7.240 57.749 1.00 92.75 66 ASN A C 1
ATOM 553 O O . ASN A 1 66 ? -36.739 -6.671 56.667 1.00 92.75 66 ASN A O 1
ATOM 557 N N . GLU A 1 67 ? -36.039 -7.094 58.757 1.00 94.94 67 GLU A N 1
ATOM 558 C CA . GLU A 1 67 ? -34.789 -6.348 58.623 1.00 94.94 67 GLU A CA 1
ATOM 559 C C . GLU A 1 67 ? -33.793 -7.101 57.727 1.00 94.94 67 GLU A C 1
ATOM 561 O O . GLU A 1 67 ? -33.179 -6.492 56.849 1.00 94.94 67 GLU A O 1
ATOM 566 N N . GLU A 1 68 ? -33.708 -8.427 57.862 1.00 95.69 68 GLU A N 1
ATOM 567 C CA . GLU A 1 68 ? -32.912 -9.287 56.976 1.00 95.69 68 GLU A CA 1
ATOM 568 C C . GLU A 1 68 ? -33.396 -9.227 55.521 1.00 95.69 68 GLU A C 1
ATOM 570 O O . GLU A 1 68 ? -32.596 -8.958 54.623 1.00 95.69 68 GLU A O 1
ATOM 575 N N . LEU A 1 69 ? -34.704 -9.371 55.280 1.00 95.81 69 LEU A N 1
ATOM 576 C CA . LEU A 1 69 ? -35.291 -9.272 53.937 1.00 95.81 69 LEU A CA 1
ATOM 577 C C . LEU A 1 69 ? -35.056 -7.902 53.296 1.00 95.81 69 LEU A C 1
ATOM 579 O O . LEU A 1 69 ? -34.817 -7.798 52.091 1.00 95.81 69 LEU A O 1
ATOM 583 N N . LYS A 1 70 ? -35.110 -6.832 54.093 1.00 96.12 70 LYS A N 1
ATOM 584 C CA . LYS A 1 70 ? -34.814 -5.482 53.610 1.00 96.12 70 LYS A CA 1
ATOM 585 C C . LYS A 1 70 ? -33.353 -5.357 53.173 1.00 96.12 70 LYS A C 1
ATOM 587 O O . LYS A 1 70 ? -33.089 -4.775 52.122 1.00 96.12 70 LYS A O 1
ATOM 592 N N . ASN A 1 71 ? -32.427 -5.933 53.937 1.00 95.06 71 ASN A N 1
ATOM 593 C CA . ASN A 1 71 ? -31.011 -5.957 53.575 1.00 95.06 71 ASN A CA 1
ATOM 594 C C . ASN A 1 71 ? -30.769 -6.774 52.296 1.00 95.06 71 ASN A C 1
ATOM 596 O O . ASN A 1 71 ? -30.038 -6.321 51.415 1.00 95.06 71 ASN A O 1
ATOM 600 N N . GLU A 1 72 ? -31.414 -7.935 52.150 1.00 96.56 72 GLU A N 1
ATOM 601 C CA . GLU A 1 72 ? -31.322 -8.757 50.936 1.00 96.56 72 GLU A CA 1
ATOM 602 C C . GLU A 1 72 ? -31.860 -8.015 49.703 1.00 96.56 72 GLU A C 1
ATOM 604 O O . GLU A 1 72 ? -31.220 -7.997 48.649 1.00 96.56 72 GLU A O 1
ATOM 609 N N . TYR A 1 73 ? -32.996 -7.327 49.846 1.00 96.19 73 TYR A N 1
ATOM 610 C CA . TYR A 1 73 ? -33.561 -6.494 48.787 1.00 96.19 73 TYR A CA 1
ATOM 611 C C . TYR A 1 73 ? -32.610 -5.364 48.363 1.00 96.19 73 TYR A C 1
ATOM 613 O O . TYR A 1 73 ? -32.422 -5.125 47.166 1.00 96.19 73 TYR A O 1
ATOM 621 N N . ASP A 1 74 ? -31.979 -4.681 49.321 1.00 95.56 74 ASP A N 1
ATOM 622 C CA . ASP A 1 74 ? -31.031 -3.604 49.030 1.00 95.56 74 ASP A CA 1
ATOM 623 C C . ASP A 1 74 ? -29.763 -4.122 48.326 1.00 95.56 74 ASP A C 1
ATOM 625 O O . ASP A 1 74 ? -29.257 -3.467 47.408 1.00 95.56 74 ASP A O 1
ATOM 629 N N . GLU A 1 75 ? -29.272 -5.312 48.684 1.00 96.50 75 GLU A N 1
ATOM 630 C CA . GLU A 1 75 ? -28.159 -5.965 47.982 1.00 96.50 75 GLU A CA 1
ATOM 631 C C . GLU A 1 75 ? -28.543 -6.385 46.557 1.00 96.50 75 GLU A C 1
ATOM 633 O O . GLU A 1 75 ? -27.830 -6.060 45.601 1.00 96.50 75 GLU A O 1
ATOM 638 N N . LEU A 1 76 ? -29.709 -7.010 46.369 1.00 95.94 76 LEU A N 1
ATOM 639 C CA . LEU A 1 76 ? -30.217 -7.363 45.039 1.00 95.94 76 LEU A CA 1
ATOM 640 C C . LEU A 1 76 ? -30.379 -6.131 44.146 1.00 95.94 76 LEU A C 1
ATOM 642 O O . LEU A 1 76 ? -30.028 -6.160 42.963 1.00 95.94 76 LEU A O 1
ATOM 646 N N . LYS A 1 77 ? -30.835 -5.012 44.712 1.00 96.94 77 LYS A N 1
ATOM 647 C CA . LYS A 1 77 ? -30.947 -3.743 43.991 1.00 96.94 77 LYS A CA 1
ATOM 648 C C . LYS A 1 77 ? -29.583 -3.222 43.529 1.00 96.94 77 LYS A C 1
ATOM 650 O O . LYS A 1 77 ? -29.468 -2.745 42.400 1.00 96.94 77 LYS A O 1
ATOM 655 N N . LYS A 1 78 ? -28.535 -3.332 44.355 1.00 96.06 78 LYS A N 1
ATOM 656 C CA . LYS A 1 78 ? -27.160 -2.972 43.950 1.00 96.06 78 LYS A CA 1
ATOM 657 C C . LYS A 1 78 ? -26.658 -3.864 42.815 1.00 96.06 78 LYS A C 1
ATOM 659 O O . LYS A 1 78 ? -26.043 -3.357 41.875 1.00 96.06 78 LYS A O 1
ATOM 664 N N . VAL A 1 79 ? -26.938 -5.168 42.878 1.00 96.50 79 VAL A N 1
ATOM 665 C CA . VAL A 1 79 ? -26.581 -6.125 41.818 1.00 96.50 79 VAL A CA 1
ATOM 666 C C . VAL A 1 79 ? -27.284 -5.775 40.506 1.00 96.50 79 VAL A C 1
ATOM 668 O O . VAL A 1 79 ? -26.621 -5.714 39.471 1.00 96.50 79 VAL A O 1
ATOM 671 N N . ALA A 1 80 ? -28.581 -5.460 40.543 1.00 94.12 80 ALA A N 1
ATOM 672 C CA . ALA A 1 80 ? -29.343 -5.065 39.359 1.00 94.12 80 ALA A CA 1
ATOM 673 C C . ALA A 1 80 ? -28.750 -3.816 38.682 1.00 94.12 80 ALA A C 1
ATOM 675 O O . ALA A 1 80 ? -28.481 -3.831 37.483 1.00 94.12 80 ALA A O 1
ATOM 676 N N . VAL A 1 81 ? -28.426 -2.777 39.462 1.00 95.62 81 VAL A N 1
ATOM 677 C CA . VAL A 1 81 ? -27.781 -1.555 38.943 1.00 95.62 81 VAL A CA 1
ATOM 678 C C . VAL A 1 81 ? -26.414 -1.855 38.317 1.00 95.62 81 VAL A C 1
ATOM 680 O O . VAL A 1 81 ? -26.031 -1.239 37.320 1.00 95.62 81 VAL A O 1
ATOM 683 N N . LYS A 1 82 ? -25.647 -2.793 38.885 1.00 96.25 82 LYS A N 1
ATOM 684 C CA . LYS A 1 82 ? -24.365 -3.213 38.306 1.00 96.25 82 LYS A CA 1
ATOM 685 C C . LYS A 1 82 ? -24.569 -3.923 36.962 1.00 96.25 82 LYS A C 1
ATOM 687 O O . LYS A 1 82 ? -23.875 -3.593 36.003 1.00 96.25 82 LYS A O 1
ATOM 692 N N . MET A 1 83 ? -25.532 -4.839 36.881 1.00 95.00 83 MET A N 1
ATOM 693 C CA . MET A 1 83 ? -25.858 -5.555 35.644 1.00 95.00 83 MET A CA 1
ATOM 694 C C . MET A 1 83 ? -26.338 -4.611 34.536 1.00 95.00 83 MET A C 1
ATOM 696 O O . MET A 1 83 ? -25.901 -4.743 33.396 1.00 95.00 83 MET A O 1
ATOM 700 N N . GLU A 1 84 ? -27.167 -3.615 34.856 1.00 96.12 84 GLU A N 1
ATOM 701 C CA . GLU A 1 84 ? -27.612 -2.605 33.884 1.00 96.12 84 GLU A CA 1
ATOM 702 C C . GLU A 1 84 ? -26.436 -1.832 33.272 1.00 96.12 84 GLU A C 1
ATOM 704 O O . GLU A 1 84 ? -26.391 -1.621 32.057 1.00 96.12 84 GLU A O 1
ATOM 709 N N . LYS A 1 85 ? -25.441 -1.462 34.089 1.00 95.50 85 LYS A N 1
ATOM 710 C CA . LYS A 1 85 ? -24.221 -0.801 33.602 1.00 95.50 85 LYS A CA 1
ATOM 711 C C . LYS A 1 85 ? -23.410 -1.701 32.671 1.00 95.50 85 LYS A C 1
ATOM 713 O O . LYS A 1 85 ? -22.942 -1.232 31.636 1.00 95.50 85 LYS A O 1
ATOM 718 N N . GLU A 1 86 ? -23.251 -2.978 33.016 1.00 95.56 86 GLU A N 1
ATOM 719 C CA . GLU A 1 86 ? -22.529 -3.947 32.180 1.00 95.56 86 GLU A CA 1
ATOM 720 C C . GLU A 1 86 ? -23.240 -4.190 30.839 1.00 95.56 86 GLU A C 1
ATOM 722 O O . GLU A 1 86 ? -22.587 -4.224 29.795 1.00 95.56 86 GLU A O 1
ATOM 727 N N . ILE A 1 87 ? -24.574 -4.288 30.845 1.00 94.81 87 ILE A N 1
ATOM 728 C CA . ILE A 1 87 ? -25.387 -4.407 29.626 1.00 94.81 87 ILE A CA 1
ATOM 729 C C . ILE A 1 87 ? -25.223 -3.164 28.745 1.00 94.81 87 ILE A C 1
ATOM 731 O O . ILE A 1 87 ? -25.008 -3.295 27.540 1.00 94.81 87 ILE A O 1
ATOM 735 N N . SER A 1 88 ? -25.272 -1.963 29.329 1.00 94.81 88 SER A N 1
ATOM 736 C CA . SER A 1 88 ? -25.072 -0.715 28.583 1.00 94.81 88 SER A CA 1
ATOM 737 C C . SER A 1 88 ? -23.696 -0.668 27.915 1.00 94.81 88 SER A C 1
ATOM 739 O O . SER A 1 88 ? -23.607 -0.379 26.723 1.00 94.81 88 SER A O 1
ATOM 741 N N . ALA A 1 89 ? -22.635 -1.022 28.646 1.00 94.75 89 ALA A N 1
ATOM 742 C CA . ALA A 1 89 ? -21.275 -1.048 28.110 1.00 94.75 89 ALA A CA 1
ATOM 743 C C . ALA A 1 89 ? -21.124 -2.057 26.956 1.00 94.75 89 ALA A C 1
ATOM 745 O O . ALA A 1 89 ? -20.534 -1.743 25.923 1.00 94.75 89 ALA A O 1
ATOM 746 N N . LYS A 1 90 ? -21.706 -3.257 27.091 1.00 94.88 90 LYS A N 1
ATOM 747 C CA . LYS A 1 90 ? -21.692 -4.259 26.013 1.00 94.88 90 LYS A CA 1
ATOM 748 C C . LYS A 1 90 ? -22.494 -3.824 24.786 1.00 94.88 90 LYS A C 1
ATOM 750 O O . LYS A 1 90 ? -22.086 -4.112 23.665 1.00 94.88 90 LYS A O 1
ATOM 755 N N . ASN A 1 91 ? -23.602 -3.109 24.968 1.00 93.88 91 ASN A N 1
ATOM 756 C CA . ASN A 1 91 ? -24.377 -2.575 23.846 1.00 93.88 91 ASN A CA 1
ATOM 757 C C . ASN A 1 91 ? -23.597 -1.509 23.062 1.00 93.88 91 ASN A C 1
ATOM 759 O O . ASN A 1 91 ? -23.634 -1.511 21.832 1.00 93.88 91 ASN A O 1
ATOM 763 N N . GLU A 1 92 ? -22.848 -0.638 23.743 1.00 93.88 92 GLU A N 1
ATOM 764 C CA . GLU A 1 92 ? -21.953 0.321 23.081 1.00 93.88 92 GLU A CA 1
ATOM 765 C C . GLU A 1 92 ? -20.847 -0.382 22.280 1.00 93.88 92 GLU A C 1
ATOM 767 O O . GLU A 1 92 ? -20.551 0.009 21.147 1.00 93.88 92 GLU A O 1
ATOM 772 N N . GLU A 1 93 ? -20.271 -1.457 22.826 1.00 93.88 93 GLU A N 1
ATOM 773 C CA . GLU A 1 93 ? -19.282 -2.286 22.130 1.00 93.88 93 GLU A CA 1
ATOM 774 C C . GLU A 1 93 ? -19.861 -2.902 20.844 1.00 93.88 93 GLU A C 1
ATOM 776 O O . GLU A 1 93 ? -19.249 -2.792 19.779 1.00 93.88 93 GLU A O 1
ATOM 781 N N . ILE A 1 94 ? -21.072 -3.467 20.910 1.00 91.38 94 ILE A N 1
ATOM 782 C CA . ILE A 1 94 ? -21.780 -4.027 19.746 1.00 91.38 94 ILE A CA 1
ATOM 783 C C . ILE A 1 94 ? -22.029 -2.954 18.680 1.00 91.38 94 ILE A C 1
ATOM 785 O O . ILE A 1 94 ? -21.785 -3.198 17.498 1.00 91.38 94 ILE A O 1
ATOM 789 N N . ILE A 1 95 ? -22.474 -1.755 19.070 1.00 92.31 95 ILE A N 1
ATOM 790 C CA . ILE A 1 95 ? -22.699 -0.645 18.130 1.00 92.31 95 ILE A CA 1
ATOM 791 C C . ILE A 1 95 ? -21.394 -0.270 17.417 1.00 92.31 95 ILE A C 1
ATOM 793 O O . ILE A 1 95 ? -21.386 -0.077 16.200 1.00 92.31 95 ILE A O 1
ATOM 797 N N . ASN A 1 96 ? -20.281 -0.197 18.148 1.00 89.62 96 ASN A N 1
ATOM 798 C CA . ASN A 1 96 ? -18.977 0.119 17.567 1.00 89.62 96 ASN A CA 1
ATOM 799 C C . ASN A 1 96 ? -18.466 -0.982 16.628 1.00 89.62 96 ASN A C 1
ATOM 801 O O . ASN A 1 96 ? -17.904 -0.671 15.577 1.00 89.62 96 ASN A O 1
ATOM 805 N N . LEU A 1 97 ? -18.672 -2.255 16.971 1.00 85.31 97 LEU A N 1
ATOM 806 C CA . LEU A 1 97 ? -18.331 -3.380 16.098 1.00 85.31 97 LEU A CA 1
ATOM 807 C C . LEU A 1 97 ? -19.179 -3.380 14.821 1.00 85.31 97 LEU A C 1
ATOM 809 O O . LEU A 1 97 ? -18.630 -3.537 13.733 1.00 85.31 97 LEU A O 1
ATOM 813 N N . ASN A 1 98 ? -20.482 -3.115 14.929 1.00 85.00 98 ASN A N 1
ATOM 814 C CA . ASN A 1 98 ? -21.372 -3.025 13.771 1.00 85.00 98 ASN A CA 1
ATOM 815 C C . ASN A 1 98 ? -20.972 -1.894 12.818 1.00 85.00 98 ASN A C 1
ATOM 817 O O . ASN A 1 98 ? -20.974 -2.103 11.611 1.00 85.00 98 ASN A O 1
ATOM 821 N N . LYS A 1 99 ? -20.547 -0.735 13.342 1.00 83.50 99 LYS A N 1
ATOM 822 C CA . LYS A 1 99 ? -19.992 0.351 12.513 1.00 83.50 99 LYS A CA 1
ATOM 823 C C . LYS A 1 99 ? -18.746 -0.090 11.741 1.00 83.50 99 LYS A C 1
ATOM 825 O O . LYS A 1 99 ? -18.583 0.248 10.574 1.00 83.50 99 LYS A O 1
ATOM 830 N N . LYS A 1 100 ? -17.855 -0.869 12.366 1.00 78.19 100 LYS A N 1
ATOM 831 C CA . LYS A 1 100 ? -16.661 -1.406 11.686 1.00 78.19 100 LYS A CA 1
ATOM 832 C C . LYS A 1 100 ? -17.010 -2.430 10.605 1.00 78.19 100 LYS A C 1
ATOM 834 O O . LYS A 1 100 ? -16.308 -2.499 9.605 1.00 78.19 100 LYS A O 1
ATOM 839 N N . LEU A 1 101 ? -18.092 -3.180 10.794 1.00 78.88 101 LEU A N 1
ATOM 840 C CA . LEU A 1 101 ? -18.616 -4.161 9.840 1.00 78.88 101 LEU A CA 1
ATOM 841 C C . LEU A 1 101 ? -19.549 -3.544 8.787 1.00 78.88 101 LEU A C 1
ATOM 843 O O . LEU A 1 101 ? -20.183 -4.281 8.032 1.00 78.88 101 LEU A O 1
ATOM 847 N N . GLU A 1 102 ? -19.658 -2.214 8.717 1.00 84.81 102 GLU A N 1
ATOM 848 C CA . GLU A 1 102 ? -20.443 -1.577 7.666 1.00 84.81 102 GLU A CA 1
ATOM 849 C C . GLU A 1 102 ? -19.933 -2.002 6.279 1.00 84.81 102 GLU A C 1
ATOM 851 O O . GLU A 1 102 ? -18.719 -2.023 6.049 1.00 84.81 102 GLU A O 1
ATOM 856 N N . PRO A 1 103 ? -20.837 -2.293 5.324 1.00 80.88 103 PRO A N 1
ATOM 857 C CA . PRO A 1 103 ? -20.463 -2.764 3.991 1.00 80.88 103 PRO A CA 1
ATOM 858 C C . PRO A 1 103 ? -19.458 -1.859 3.270 1.00 80.88 103 PRO A C 1
ATOM 860 O O . PRO A 1 103 ? -18.641 -2.347 2.499 1.00 80.88 103 PRO A O 1
ATOM 863 N N . ALA A 1 104 ? -19.482 -0.550 3.543 1.00 79.06 104 ALA A N 1
ATOM 864 C CA . ALA A 1 104 ? -18.520 0.403 2.995 1.00 79.06 104 ALA A CA 1
ATOM 865 C C . ALA A 1 104 ? -17.083 0.148 3.485 1.00 79.06 104 ALA A C 1
ATOM 867 O O . ALA A 1 104 ? -16.144 0.244 2.698 1.00 79.06 104 ALA A O 1
ATOM 868 N N . ASN A 1 105 ? -16.909 -0.220 4.759 1.00 76.75 105 ASN A N 1
ATOM 869 C CA . ASN A 1 105 ? -15.600 -0.556 5.323 1.00 76.75 105 ASN A CA 1
ATOM 870 C C . ASN A 1 105 ? -15.101 -1.902 4.793 1.00 76.75 105 ASN A C 1
ATOM 872 O O . ASN A 1 105 ? -13.922 -2.027 4.476 1.00 76.75 105 ASN A O 1
ATOM 876 N N . ILE A 1 106 ? -15.999 -2.882 4.647 1.00 79.81 106 ILE A N 1
ATOM 877 C CA . ILE A 1 106 ? -15.667 -4.181 4.045 1.00 79.81 106 ILE A CA 1
ATOM 878 C C . ILE A 1 106 ? -15.229 -3.989 2.593 1.00 79.81 106 ILE A C 1
ATOM 880 O O . ILE A 1 106 ? -14.155 -4.450 2.228 1.00 79.81 106 ILE A O 1
ATOM 884 N N . LYS A 1 107 ? -15.990 -3.231 1.797 1.00 82.19 107 LYS A N 1
ATOM 885 C CA . LYS A 1 107 ? -15.643 -2.940 0.403 1.00 82.19 107 LYS A CA 1
ATOM 886 C C . LYS A 1 107 ? -14.292 -2.226 0.280 1.00 82.19 107 LYS A C 1
ATOM 888 O O . LYS A 1 107 ? -13.492 -2.582 -0.572 1.00 82.19 107 LYS A O 1
ATOM 893 N N . ASN A 1 108 ? -14.014 -1.256 1.153 1.00 83.56 108 ASN A N 1
ATOM 894 C CA . ASN A 1 108 ? -12.719 -0.572 1.184 1.00 83.56 108 ASN A CA 1
ATOM 895 C C . ASN A 1 108 ? -11.570 -1.551 1.502 1.00 83.56 108 ASN A C 1
ATOM 897 O O . ASN A 1 108 ? -10.531 -1.526 0.849 1.00 83.56 108 ASN A O 1
ATOM 901 N N . LEU A 1 109 ? -11.766 -2.463 2.460 1.00 80.25 109 LEU A N 1
ATOM 902 C CA . LEU A 1 109 ? -10.782 -3.507 2.760 1.00 80.25 109 LEU A CA 1
ATOM 903 C C . LEU A 1 109 ? -10.597 -4.488 1.593 1.00 80.25 109 LEU A C 1
ATOM 905 O O . LEU A 1 109 ? -9.468 -4.874 1.312 1.00 80.25 109 LEU A O 1
ATOM 909 N N . GLU A 1 110 ? -11.670 -4.872 0.901 1.00 83.06 110 GLU A N 1
ATOM 910 C CA . GLU A 1 110 ? -11.605 -5.716 -0.299 1.00 83.06 110 GLU A CA 1
ATOM 911 C C . GLU A 1 110 ? -10.834 -5.027 -1.434 1.00 83.06 110 GLU A C 1
ATOM 913 O O . GLU A 1 110 ? -9.972 -5.654 -2.047 1.00 83.06 110 GLU A O 1
ATOM 918 N N . GLU A 1 111 ? -11.074 -3.732 -1.667 1.00 82.88 111 GLU A N 1
ATOM 919 C CA . GLU A 1 111 ? -10.329 -2.917 -2.637 1.00 82.88 111 GLU A CA 1
ATOM 920 C C . GLU A 1 111 ? -8.834 -2.833 -2.268 1.00 82.88 111 GLU A C 1
ATOM 922 O O . GLU A 1 111 ? -7.977 -3.028 -3.129 1.00 82.88 111 GLU A O 1
ATOM 927 N N . GLN A 1 112 ? -8.497 -2.638 -0.987 1.00 79.75 112 GLN A N 1
ATOM 928 C CA . GLN A 1 112 ? -7.102 -2.653 -0.520 1.00 79.75 112 GLN A CA 1
ATOM 929 C C . GLN A 1 112 ? -6.436 -4.025 -0.688 1.00 79.75 112 GLN A C 1
ATOM 931 O O . GLN A 1 112 ? -5.274 -4.099 -1.082 1.00 79.75 112 GLN A O 1
ATOM 936 N N . ILE A 1 113 ? -7.150 -5.118 -0.402 1.00 78.38 113 ILE A N 1
ATOM 937 C CA . ILE A 1 113 ? -6.628 -6.481 -0.576 1.00 78.38 113 ILE A CA 1
ATOM 938 C C . ILE A 1 113 ? -6.386 -6.781 -2.057 1.00 78.38 113 ILE A C 1
ATOM 940 O O . ILE A 1 113 ? -5.355 -7.365 -2.380 1.00 78.38 113 ILE A O 1
ATOM 944 N N . ALA A 1 114 ? -7.296 -6.373 -2.946 1.00 78.81 114 ALA A N 1
ATOM 945 C CA . ALA A 1 114 ? -7.128 -6.550 -4.385 1.00 78.81 114 ALA A CA 1
ATOM 946 C C . ALA A 1 114 ? -5.865 -5.833 -4.891 1.00 78.81 114 ALA A C 1
ATOM 948 O O . ALA A 1 114 ? -5.038 -6.454 -5.555 1.00 78.81 114 ALA A O 1
ATOM 949 N N . LEU A 1 115 ? -5.651 -4.578 -4.477 1.00 75.94 115 LEU A N 1
ATOM 950 C CA . LEU A 1 115 ? -4.432 -3.826 -4.802 1.00 75.94 115 LEU A CA 1
ATOM 951 C C . LEU A 1 115 ? -3.161 -4.531 -4.291 1.00 75.94 115 LEU A C 1
ATOM 953 O O . LEU A 1 115 ? -2.194 -4.683 -5.035 1.00 75.94 115 LEU A O 1
ATOM 957 N N . LEU A 1 116 ? -3.181 -5.035 -3.052 1.00 76.25 116 LEU A N 1
ATOM 958 C CA . LEU A 1 116 ? -2.052 -5.768 -2.459 1.00 76.25 116 LEU A CA 1
ATOM 959 C C . LEU A 1 116 ? -1.777 -7.128 -3.122 1.00 76.25 116 LEU A C 1
ATOM 961 O O . LEU A 1 116 ? -0.674 -7.654 -2.982 1.00 76.25 116 LEU A O 1
ATOM 965 N N . GLN A 1 117 ? -2.758 -7.727 -3.799 1.00 77.31 117 GLN A N 1
ATOM 966 C CA . GLN A 1 117 ? -2.580 -8.978 -4.544 1.00 77.31 117 GLN A CA 1
ATOM 967 C C . GLN A 1 117 ? -2.027 -8.751 -5.955 1.00 77.31 117 GLN A C 1
ATOM 969 O O . GLN A 1 117 ? -1.309 -9.611 -6.465 1.00 77.31 117 GLN A O 1
ATOM 974 N N . GLU A 1 118 ? -2.320 -7.608 -6.575 1.00 77.00 118 GLU A N 1
ATOM 975 C CA . GLU A 1 118 ? -1.824 -7.277 -7.914 1.00 77.00 118 GLU A CA 1
ATOM 976 C C . GLU A 1 118 ? -0.327 -6.921 -7.919 1.00 77.00 118 GLU A C 1
ATOM 978 O O . GLU A 1 118 ? 0.396 -7.317 -8.835 1.00 77.00 118 GLU A O 1
ATOM 983 N N . GLU A 1 119 ? 0.172 -6.227 -6.889 1.00 77.06 119 GLU A N 1
ATOM 984 C CA . GLU A 1 119 ? 1.581 -5.802 -6.814 1.00 77.06 119 GLU A CA 1
ATOM 985 C C . GLU A 1 119 ? 2.601 -6.966 -6.859 1.00 77.06 119 GLU A C 1
ATOM 987 O O . GLU A 1 119 ? 3.549 -6.895 -7.651 1.00 77.06 119 GLU A O 1
ATOM 992 N N . PRO A 1 120 ? 2.447 -8.064 -6.087 1.00 79.62 120 PRO A N 1
ATOM 993 C CA . PRO A 1 120 ? 3.362 -9.201 -6.153 1.00 79.62 120 PRO A CA 1
ATOM 994 C C . PRO A 1 120 ? 3.390 -9.885 -7.521 1.00 79.62 120 PRO A C 1
ATOM 996 O O . PRO A 1 120 ? 4.459 -10.311 -7.953 1.00 79.62 120 PRO A O 1
ATOM 999 N N . GLU A 1 121 ? 2.248 -9.992 -8.209 1.00 82.12 121 GLU A N 1
ATOM 1000 C CA . GLU A 1 121 ? 2.177 -10.613 -9.539 1.00 82.12 121 GLU A CA 1
ATOM 1001 C C . GLU A 1 121 ? 2.874 -9.745 -10.597 1.00 82.12 121 GLU A C 1
ATOM 1003 O O . GLU A 1 121 ? 3.646 -10.268 -11.407 1.00 82.12 121 GLU A O 1
ATOM 1008 N N . LYS A 1 122 ? 2.699 -8.415 -10.540 1.00 79.44 122 LYS A N 1
ATOM 1009 C CA . LYS A 1 122 ? 3.445 -7.467 -11.388 1.00 79.44 122 LYS A CA 1
ATOM 1010 C C . LYS A 1 122 ? 4.957 -7.601 -11.184 1.00 79.44 122 LYS A C 1
ATOM 1012 O O . LYS A 1 122 ? 5.702 -7.794 -12.144 1.00 79.44 122 LYS A O 1
ATOM 1017 N N . LEU A 1 123 ? 5.420 -7.569 -9.932 1.00 79.56 123 LEU A N 1
ATOM 1018 C CA . LEU A 1 123 ? 6.847 -7.692 -9.609 1.00 79.56 123 LEU A CA 1
ATOM 1019 C C . LEU A 1 123 ? 7.416 -9.053 -10.015 1.00 79.56 123 LEU A C 1
ATOM 1021 O O . LEU A 1 123 ? 8.527 -9.128 -10.540 1.00 79.56 123 LEU A O 1
ATOM 1025 N N . LYS A 1 124 ? 6.655 -10.130 -9.806 1.00 84.44 124 LYS A N 1
ATOM 1026 C CA . LYS A 1 124 ? 7.042 -11.483 -10.205 1.00 84.44 124 LYS A CA 1
ATOM 1027 C C . LYS A 1 124 ? 7.256 -11.581 -11.712 1.00 84.44 124 LYS A C 1
ATOM 1029 O O . LYS A 1 124 ? 8.283 -12.105 -12.129 1.00 84.44 124 LYS A O 1
ATOM 1034 N N . LYS A 1 125 ? 6.362 -11.007 -12.523 1.00 84.38 125 LYS A N 1
ATOM 1035 C CA . LYS A 1 125 ? 6.513 -10.977 -13.985 1.00 84.38 125 LYS A CA 1
ATOM 1036 C C . LYS A 1 125 ? 7.820 -10.311 -14.419 1.00 84.38 125 LYS A C 1
ATOM 1038 O O . LYS A 1 125 ? 8.481 -10.795 -15.336 1.00 84.38 125 LYS A O 1
ATOM 1043 N N . ILE A 1 126 ? 8.216 -9.226 -13.759 1.00 83.44 126 ILE A N 1
ATOM 1044 C CA . ILE A 1 126 ? 9.472 -8.541 -14.075 1.00 83.44 126 ILE A CA 1
ATOM 1045 C C . ILE A 1 126 ? 10.679 -9.365 -13.616 1.00 83.44 126 ILE A C 1
ATOM 1047 O O . ILE A 1 126 ? 11.636 -9.525 -14.373 1.00 83.44 126 ILE A O 1
ATOM 1051 N N . LEU A 1 127 ? 10.626 -9.924 -12.404 1.00 85.69 127 LEU A N 1
ATOM 1052 C CA . LEU A 1 127 ? 11.685 -10.774 -11.855 1.00 85.69 127 LEU A CA 1
ATOM 1053 C C . LEU A 1 127 ? 11.934 -12.016 -12.716 1.00 85.69 127 LEU A C 1
ATOM 1055 O O . LEU A 1 127 ? 13.090 -12.334 -12.998 1.00 85.69 127 LEU A O 1
ATOM 1059 N N . ASP A 1 128 ? 10.867 -12.667 -13.181 1.00 87.50 128 ASP A N 1
ATOM 1060 C CA . ASP A 1 128 ? 10.937 -13.852 -14.040 1.00 87.50 128 ASP A CA 1
ATOM 1061 C C . ASP A 1 128 ? 11.639 -13.545 -15.377 1.00 87.50 128 ASP A C 1
ATOM 1063 O O . ASP A 1 128 ? 12.318 -14.407 -15.935 1.00 87.50 128 ASP A O 1
ATOM 1067 N N . ASN A 1 129 ? 11.552 -12.298 -15.855 1.00 87.88 129 ASN A N 1
ATOM 1068 C CA . ASN A 1 129 ? 12.171 -11.838 -17.102 1.00 87.88 129 ASN A CA 1
ATOM 1069 C C . ASN A 1 129 ? 13.469 -11.038 -16.890 1.00 87.88 129 ASN A C 1
ATOM 1071 O O . ASN A 1 129 ? 14.063 -10.544 -17.849 1.00 87.88 129 ASN A O 1
ATOM 1075 N N . MET A 1 130 ? 13.947 -10.899 -15.650 1.00 87.75 130 MET A N 1
ATOM 1076 C CA . MET A 1 130 ? 15.013 -9.950 -15.313 1.00 87.75 130 MET A CA 1
ATOM 1077 C C . MET A 1 130 ? 16.328 -10.234 -16.049 1.00 87.75 130 MET A C 1
ATOM 1079 O O . MET A 1 130 ? 17.002 -9.303 -16.482 1.00 87.75 130 MET A O 1
ATOM 1083 N N . ASN A 1 131 ? 16.688 -11.505 -16.247 1.00 87.12 131 ASN A N 1
ATOM 1084 C CA . ASN A 1 131 ? 17.897 -11.862 -16.998 1.00 87.12 131 ASN A CA 1
ATOM 1085 C C . ASN A 1 131 ? 17.823 -11.410 -18.464 1.00 87.12 131 ASN A C 1
ATOM 1087 O O . ASN A 1 131 ? 18.812 -10.906 -18.998 1.00 87.12 131 ASN A O 1
ATOM 1091 N N . ASP A 1 132 ? 16.656 -11.557 -19.094 1.00 87.94 132 ASP A N 1
ATOM 1092 C CA . ASP A 1 132 ? 16.440 -11.138 -20.479 1.00 87.94 132 ASP A CA 1
ATOM 1093 C C . ASP A 1 132 ? 16.424 -9.614 -20.596 1.00 87.94 132 ASP A C 1
ATOM 1095 O O . ASP A 1 132 ? 17.035 -9.060 -21.507 1.00 87.94 132 ASP A O 1
ATOM 1099 N N . LEU A 1 133 ? 15.816 -8.924 -19.630 1.00 90.25 133 LEU A N 1
ATOM 1100 C CA . LEU A 1 133 ? 15.819 -7.464 -19.568 1.00 90.25 133 LEU A CA 1
ATOM 1101 C C . LEU A 1 133 ? 17.242 -6.903 -19.409 1.00 90.25 133 LEU A C 1
ATOM 1103 O O . LEU A 1 133 ? 17.668 -6.043 -20.180 1.00 90.25 133 LEU A O 1
ATOM 1107 N N . LEU A 1 134 ? 18.015 -7.436 -18.458 1.00 89.12 134 LEU A N 1
ATOM 1108 C CA . LEU A 1 134 ? 19.381 -6.982 -18.171 1.00 89.12 134 LEU A CA 1
ATOM 1109 C C . LEU A 1 134 ? 20.376 -7.299 -19.291 1.00 89.12 134 LEU A C 1
ATOM 1111 O O . LEU A 1 134 ? 21.406 -6.627 -19.392 1.00 89.12 134 LEU A O 1
ATOM 1115 N N . LYS A 1 135 ? 20.087 -8.296 -20.137 1.00 90.31 135 LYS A N 1
ATOM 1116 C CA . LYS A 1 135 ? 20.908 -8.653 -21.304 1.00 90.31 135 LYS A CA 1
ATOM 1117 C C . LYS A 1 135 ? 21.001 -7.518 -22.322 1.00 90.31 135 LYS A C 1
ATOM 1119 O O . LYS A 1 135 ? 22.004 -7.418 -23.026 1.00 90.31 135 LYS A O 1
ATOM 1124 N N . TYR A 1 136 ? 19.971 -6.680 -22.394 1.00 92.88 136 TYR A N 1
ATOM 1125 C CA . TYR A 1 136 ? 19.885 -5.554 -23.323 1.00 92.88 136 TYR A CA 1
ATOM 1126 C C . TYR A 1 136 ? 20.278 -4.220 -22.685 1.00 92.88 136 TYR A C 1
ATOM 1128 O O . TYR A 1 136 ? 20.149 -3.176 -23.319 1.00 92.88 136 TYR A O 1
ATOM 1136 N N . THR A 1 137 ? 20.787 -4.243 -21.454 1.00 93.12 137 THR A N 1
ATOM 1137 C CA . THR A 1 137 ? 21.362 -3.081 -20.776 1.00 93.12 137 THR A CA 1
ATOM 1138 C C . THR A 1 137 ? 22.886 -3.103 -20.905 1.00 93.12 137 THR A C 1
ATOM 1140 O O . THR A 1 137 ? 23.541 -4.149 -20.826 1.00 93.12 137 THR A O 1
ATOM 1143 N N . TYR A 1 138 ? 23.457 -1.923 -21.113 1.00 92.31 138 TYR A N 1
ATOM 1144 C CA . TYR A 1 138 ? 24.863 -1.706 -21.402 1.00 92.31 138 TYR A CA 1
ATOM 1145 C C . TYR A 1 138 ? 25.463 -0.716 -20.413 1.00 92.31 138 TYR A C 1
ATOM 1147 O O . TYR A 1 138 ? 24.855 0.294 -20.055 1.00 92.31 138 TYR A O 1
ATOM 1155 N N . ILE A 1 139 ? 26.716 -0.968 -20.059 1.00 91.50 139 ILE A N 1
ATOM 1156 C CA . ILE A 1 139 ? 27.602 0.029 -19.478 1.00 91.50 139 ILE A CA 1
ATOM 1157 C C . ILE A 1 139 ? 28.187 0.825 -20.643 1.00 91.50 139 ILE A C 1
ATOM 1159 O O . ILE A 1 139 ? 28.947 0.289 -21.453 1.00 91.50 139 ILE A O 1
ATOM 1163 N N . GLY A 1 140 ? 27.818 2.097 -20.740 1.00 90.44 140 GLY A N 1
ATOM 1164 C CA . GLY A 1 140 ? 28.407 3.050 -21.670 1.00 90.44 140 GLY A CA 1
ATOM 1165 C C . GLY A 1 140 ? 29.624 3.732 -21.057 1.00 90.44 140 GLY A C 1
ATOM 1166 O O . GLY A 1 140 ? 29.669 3.998 -19.853 1.00 90.44 140 GLY A O 1
ATOM 1167 N N . SER A 1 141 ? 30.627 4.028 -21.879 1.00 88.25 141 SER A N 1
ATOM 1168 C CA . SER A 1 141 ? 31.734 4.897 -21.498 1.00 88.25 141 SER A CA 1
ATOM 1169 C C . SER A 1 141 ? 32.089 5.854 -22.623 1.00 88.25 141 SER A C 1
ATOM 1171 O O . SER A 1 141 ? 32.130 5.462 -23.787 1.00 88.25 141 SER A O 1
ATOM 1173 N N . ALA A 1 142 ? 32.352 7.102 -22.237 1.00 82.75 142 ALA A N 1
ATOM 1174 C CA . ALA A 1 142 ? 32.724 8.193 -23.132 1.00 82.75 142 ALA A CA 1
ATOM 1175 C C . ALA A 1 142 ? 34.234 8.535 -23.065 1.00 82.75 142 ALA A C 1
ATOM 1177 O O . ALA A 1 142 ? 34.650 9.623 -23.459 1.00 82.75 142 ALA A O 1
ATOM 1178 N N . SER A 1 143 ? 35.054 7.644 -22.488 1.00 76.56 143 SER A N 1
ATOM 1179 C CA . SER A 1 143 ? 36.486 7.864 -22.241 1.00 76.56 143 SER A CA 1
ATOM 1180 C C . SER A 1 143 ? 37.356 6.773 -22.885 1.00 76.56 143 SER A C 1
ATOM 1182 O O . SER A 1 143 ? 36.967 5.596 -22.866 1.00 76.56 143 SER A O 1
ATOM 1184 N N . PRO A 1 144 ? 38.564 7.120 -23.387 1.00 67.06 144 PRO A N 1
ATOM 1185 C CA . PRO A 1 144 ? 39.554 6.128 -23.802 1.00 67.06 144 PRO A CA 1
ATOM 1186 C C . PRO A 1 144 ? 39.952 5.221 -22.632 1.00 67.06 144 PRO A C 1
ATOM 1188 O O . PRO A 1 144 ? 40.014 3.998 -22.782 1.00 67.06 144 PRO A O 1
ATOM 1191 N N . GLU A 1 145 ? 40.149 5.813 -21.450 1.00 69.44 145 GLU A N 1
ATOM 1192 C CA . GLU A 1 145 ? 40.432 5.087 -20.214 1.00 69.44 145 GLU A CA 1
ATOM 1193 C C . GLU A 1 145 ? 39.210 4.270 -19.791 1.00 69.44 145 GLU A C 1
ATOM 1195 O O . GLU A 1 145 ? 38.080 4.769 -19.769 1.00 69.44 145 GLU A O 1
ATOM 1200 N N . GLU A 1 146 ? 39.417 2.998 -19.450 1.00 63.38 146 GLU A N 1
ATOM 1201 C CA . GLU A 1 146 ? 38.333 2.157 -18.957 1.00 63.38 146 GLU A CA 1
ATOM 1202 C C . GLU A 1 146 ? 37.690 2.780 -17.711 1.00 63.38 146 GLU A C 1
ATOM 1204 O O . GLU A 1 146 ? 38.325 2.984 -16.679 1.00 63.38 146 GLU A O 1
ATOM 1209 N N . LEU A 1 147 ? 36.384 3.049 -17.814 1.00 62.19 147 LEU A N 1
ATOM 1210 C CA . LEU A 1 147 ? 35.512 3.412 -16.701 1.00 62.19 147 LEU A CA 1
ATOM 1211 C C . LEU A 1 147 ? 35.733 4.812 -16.088 1.00 62.19 147 LEU A C 1
ATOM 1213 O O . LEU A 1 147 ? 35.268 5.049 -14.976 1.00 62.19 147 LEU A O 1
ATOM 1217 N N . ALA A 1 148 ? 36.407 5.761 -16.743 1.00 64.81 148 ALA A N 1
ATOM 1218 C CA . ALA A 1 148 ? 36.581 7.107 -16.165 1.00 64.81 148 ALA A CA 1
ATOM 1219 C C . ALA A 1 148 ? 35.253 7.895 -16.066 1.00 64.81 148 ALA A C 1
ATOM 1221 O O . ALA A 1 148 ? 35.002 8.588 -15.080 1.00 64.81 148 ALA A O 1
ATOM 1222 N N . TYR A 1 149 ? 34.376 7.721 -17.057 1.00 75.50 149 TYR A N 1
ATOM 1223 C CA . TYR A 1 149 ? 33.011 8.245 -17.088 1.00 75.50 149 TYR A CA 1
ATOM 1224 C C . TYR A 1 149 ? 32.098 7.127 -17.588 1.00 75.50 149 TYR A C 1
ATOM 1226 O O . TYR A 1 149 ? 32.244 6.686 -18.733 1.00 75.50 149 TYR A O 1
ATOM 1234 N N . THR A 1 150 ? 31.239 6.612 -16.703 1.00 86.75 150 THR A N 1
ATOM 1235 C CA . THR A 1 150 ? 30.299 5.531 -17.025 1.00 86.75 150 THR A CA 1
ATOM 1236 C C . THR A 1 150 ? 28.866 5.996 -16.873 1.00 86.75 150 THR A C 1
ATOM 1238 O O . THR A 1 150 ? 28.547 6.777 -15.976 1.00 86.75 150 THR A O 1
ATOM 1241 N N . PHE A 1 151 ? 28.027 5.509 -17.771 1.00 90.25 151 PHE A N 1
ATOM 1242 C CA . PHE A 1 151 ? 26.598 5.763 -17.822 1.00 90.25 151 PHE A CA 1
ATOM 1243 C C . PHE A 1 151 ? 25.888 4.489 -18.274 1.00 90.25 151 PHE A C 1
ATOM 1245 O O . PHE A 1 151 ? 26.537 3.505 -18.647 1.00 90.25 151 PHE A O 1
ATOM 1252 N N . THR A 1 152 ? 24.565 4.492 -18.226 1.00 93.31 152 THR A N 1
ATOM 1253 C CA . THR A 1 152 ? 23.764 3.364 -18.686 1.00 93.31 152 THR A CA 1
ATOM 1254 C C . THR A 1 152 ? 23.286 3.627 -20.102 1.00 93.31 152 THR A C 1
ATOM 1256 O O . THR A 1 152 ? 22.934 4.745 -20.454 1.00 93.31 152 THR A O 1
ATOM 1259 N N . ALA A 1 153 ? 23.261 2.584 -20.915 1.00 94.94 153 ALA A N 1
ATOM 1260 C CA . ALA A 1 153 ? 22.561 2.583 -22.185 1.00 94.94 153 ALA A CA 1
ATOM 1261 C C . ALA A 1 153 ? 21.757 1.289 -22.311 1.00 94.94 153 ALA A C 1
ATOM 1263 O O . ALA A 1 153 ? 21.945 0.347 -21.540 1.00 94.94 153 ALA A O 1
ATOM 1264 N N . PHE A 1 154 ? 20.871 1.212 -23.289 1.00 96.62 154 PHE A N 1
ATOM 1265 C CA . PHE A 1 154 ? 20.095 0.006 -23.556 1.00 96.62 154 PHE A CA 1
ATOM 1266 C C . PHE A 1 154 ? 19.848 -0.160 -25.043 1.00 96.62 154 PHE A C 1
ATOM 1268 O O . PHE A 1 154 ? 19.798 0.827 -25.773 1.00 96.62 154 PHE A O 1
ATOM 1275 N N . SER A 1 155 ? 19.688 -1.397 -25.505 1.00 97.25 155 SER A N 1
ATOM 1276 C CA . SER A 1 155 ? 19.280 -1.644 -26.881 1.00 97.25 155 SER A CA 1
ATOM 1277 C C . SER A 1 155 ? 17.768 -1.790 -27.009 1.00 97.25 155 SER A C 1
ATOM 1279 O O . SER A 1 155 ? 17.112 -2.377 -26.149 1.00 97.25 155 SER A O 1
ATOM 1281 N N . ILE A 1 156 ? 17.212 -1.294 -28.114 1.00 97.94 156 ILE A N 1
ATOM 1282 C CA . ILE A 1 156 ? 15.811 -1.487 -28.505 1.00 97.94 156 ILE A CA 1
ATOM 1283 C C . ILE A 1 156 ? 15.716 -2.194 -29.850 1.00 97.94 156 ILE A C 1
ATOM 1285 O O . ILE A 1 156 ? 16.590 -2.043 -30.706 1.00 97.94 156 ILE A O 1
ATOM 1289 N N . LYS A 1 157 ? 14.631 -2.943 -30.054 1.00 96.81 157 LYS A N 1
ATOM 1290 C CA . LYS A 1 157 ? 14.244 -3.475 -31.363 1.00 96.81 157 LYS A CA 1
ATOM 1291 C C . LYS A 1 157 ? 13.228 -2.537 -32.007 1.00 96.81 157 LYS A C 1
ATOM 1293 O O . LYS A 1 157 ? 12.105 -2.422 -31.524 1.00 96.81 157 LYS A O 1
ATOM 1298 N N . TYR A 1 158 ? 13.585 -1.934 -33.136 1.00 96.56 158 TYR A N 1
ATOM 1299 C CA . TYR A 1 158 ? 12.699 -1.024 -33.860 1.00 96.56 158 TYR A CA 1
ATOM 1300 C C . TYR A 1 158 ? 12.850 -1.205 -35.373 1.00 96.56 158 TYR A C 1
ATOM 1302 O O . TYR A 1 158 ? 13.960 -1.345 -35.882 1.00 96.56 158 TYR A O 1
ATOM 1310 N N . LYS A 1 159 ? 11.724 -1.300 -36.095 1.00 94.69 159 LYS A N 1
ATOM 1311 C CA . LYS A 1 159 ? 11.665 -1.523 -37.559 1.00 94.69 159 LYS A CA 1
ATOM 1312 C C . LYS A 1 159 ? 12.607 -2.627 -38.085 1.00 94.69 159 LYS A C 1
ATOM 1314 O O . LYS A 1 159 ? 13.185 -2.522 -39.161 1.00 94.69 159 LYS A O 1
ATOM 1319 N N . GLY A 1 160 ? 12.750 -3.714 -37.320 1.00 94.19 160 GLY A N 1
ATOM 1320 C CA . GLY A 1 160 ? 13.559 -4.882 -37.698 1.00 94.19 160 GLY A CA 1
ATOM 1321 C C . GLY A 1 160 ? 15.068 -4.744 -37.468 1.00 94.19 160 GLY A C 1
ATOM 1322 O O . GLY A 1 160 ? 15.796 -5.688 -37.764 1.00 94.19 160 GLY A O 1
ATOM 1323 N N . LYS A 1 161 ? 15.530 -3.620 -36.913 1.00 96.12 161 LYS A N 1
ATOM 1324 C CA . LYS A 1 161 ? 16.927 -3.370 -36.538 1.00 96.12 161 LYS A CA 1
ATOM 1325 C C . LYS A 1 161 ? 17.060 -3.149 -35.031 1.00 96.12 161 LYS A C 1
ATOM 1327 O O . LYS A 1 161 ? 16.058 -3.040 -34.317 1.00 96.12 161 LYS A O 1
ATOM 1332 N N . PHE A 1 162 ? 18.304 -3.101 -34.563 1.00 97.12 162 PHE A N 1
ATOM 1333 C CA . PHE A 1 162 ? 18.634 -2.853 -33.166 1.00 97.12 162 PHE A CA 1
ATOM 1334 C C . PHE A 1 162 ? 19.449 -1.572 -33.018 1.00 97.12 162 PHE A C 1
ATOM 1336 O O . PHE A 1 162 ? 20.385 -1.330 -33.778 1.00 97.12 162 PHE A O 1
ATOM 1343 N N . TYR A 1 163 ? 19.082 -0.768 -32.027 1.00 97.69 163 TYR A N 1
ATOM 1344 C CA . TYR A 1 163 ? 19.672 0.544 -31.764 1.00 97.69 163 TYR A CA 1
ATOM 1345 C C . TYR A 1 163 ? 20.032 0.640 -30.295 1.00 97.69 163 TYR A C 1
ATOM 1347 O O . TYR A 1 163 ? 19.307 0.087 -29.475 1.00 97.69 163 TYR A O 1
ATOM 1355 N N . ILE A 1 164 ? 21.117 1.336 -29.963 1.00 97.56 164 ILE A N 1
ATOM 1356 C CA . ILE A 1 164 ? 21.502 1.614 -28.576 1.00 97.56 164 ILE A CA 1
ATOM 1357 C C . ILE A 1 164 ? 21.078 3.035 -28.229 1.00 97.56 164 ILE A C 1
ATOM 1359 O O . ILE A 1 164 ? 21.399 3.978 -28.949 1.00 97.56 164 ILE A O 1
ATOM 1363 N N . ILE A 1 165 ? 20.375 3.174 -27.115 1.00 97.88 165 ILE A N 1
ATOM 1364 C CA . ILE A 1 165 ? 19.807 4.417 -26.613 1.00 97.88 165 ILE A CA 1
ATOM 1365 C C . ILE A 1 165 ? 20.455 4.755 -25.270 1.00 97.88 165 ILE A C 1
ATOM 1367 O O . ILE A 1 165 ? 20.700 3.874 -24.447 1.00 97.88 165 ILE A O 1
ATOM 1371 N N . THR A 1 166 ? 20.747 6.032 -25.053 1.00 95.94 166 THR A N 1
ATOM 1372 C CA . THR A 1 166 ? 21.295 6.573 -23.801 1.00 95.94 166 TH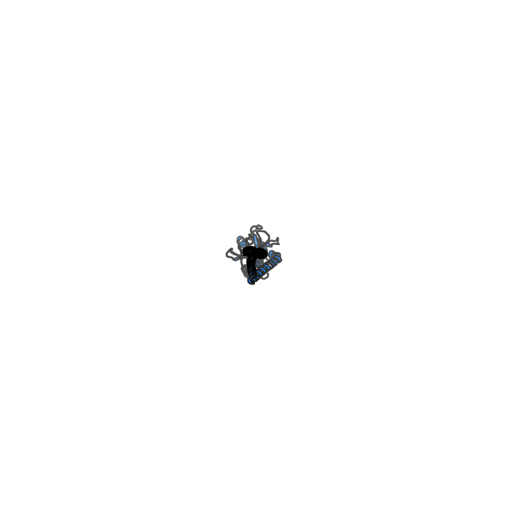R A CA 1
ATOM 1373 C C . THR A 1 166 ? 20.809 8.007 -23.587 1.00 95.94 166 THR A C 1
ATOM 1375 O O . THR A 1 166 ? 20.140 8.574 -24.448 1.00 95.94 166 THR A O 1
ATOM 1378 N N . ALA A 1 167 ? 21.169 8.618 -22.460 1.00 94.31 167 ALA A N 1
ATOM 1379 C CA . ALA A 1 167 ? 21.013 10.048 -22.233 1.00 94.31 167 ALA A CA 1
ATOM 1380 C C . ALA A 1 167 ? 21.995 10.864 -23.092 1.00 94.31 167 ALA A C 1
ATOM 1382 O O . ALA A 1 167 ? 23.159 10.486 -23.257 1.00 94.31 167 ALA A O 1
ATOM 1383 N N . GLY A 1 168 ? 21.540 11.997 -23.621 1.00 93.31 168 GLY A N 1
ATOM 1384 C CA . GLY A 1 168 ? 22.311 12.860 -24.515 1.00 93.31 168 GLY A CA 1
ATOM 1385 C C . GLY A 1 168 ? 23.434 13.625 -23.819 1.00 93.31 168 GLY A C 1
ATOM 1386 O O . GLY A 1 168 ? 24.505 13.792 -24.402 1.00 93.31 168 GLY A O 1
ATOM 1387 N N . HIS A 1 169 ? 23.263 14.018 -22.555 1.00 90.50 169 HIS A N 1
ATOM 1388 C CA . HIS A 1 169 ? 24.317 14.656 -21.760 1.00 90.50 169 HIS A CA 1
ATOM 1389 C C . HIS A 1 169 ? 25.532 13.734 -21.580 1.00 90.50 169 HIS A C 1
ATOM 1391 O O . HIS A 1 169 ? 26.664 14.205 -21.549 1.00 90.50 169 HIS A O 1
ATOM 1397 N N . CYS A 1 170 ? 25.327 12.411 -21.560 1.00 88.94 170 CYS A N 1
ATOM 1398 C CA . CYS A 1 170 ? 26.428 11.446 -21.545 1.00 88.94 170 CYS A CA 1
ATOM 1399 C C . CYS A 1 170 ? 27.232 11.434 -22.858 1.00 88.94 170 CYS A C 1
ATOM 1401 O O . CYS A 1 170 ? 28.386 11.003 -22.875 1.00 88.94 170 CYS A O 1
ATOM 1403 N N . VAL A 1 171 ? 26.622 11.899 -23.953 1.00 88.31 171 VAL A N 1
ATOM 1404 C CA . VAL A 1 171 ? 27.237 12.018 -25.280 1.00 88.31 171 VAL A CA 1
ATOM 1405 C C . VAL A 1 171 ? 27.930 13.374 -25.446 1.00 88.31 171 VAL A C 1
ATOM 1407 O O . VAL A 1 171 ? 29.055 13.438 -25.940 1.00 88.31 171 VAL A O 1
ATOM 1410 N N . GLN A 1 172 ? 27.297 14.463 -25.004 1.00 85.56 172 GLN A N 1
ATOM 1411 C CA . GLN A 1 172 ? 27.776 15.835 -25.217 1.00 85.56 172 GLN A CA 1
ATOM 1412 C C . GLN A 1 172 ? 29.211 16.067 -24.739 1.00 85.56 172 GLN A C 1
ATOM 1414 O O . GLN A 1 172 ? 29.997 16.678 -25.463 1.00 85.56 172 GLN A O 1
ATOM 1419 N N . ASP A 1 173 ? 29.564 15.539 -23.566 1.00 71.00 173 ASP A N 1
ATOM 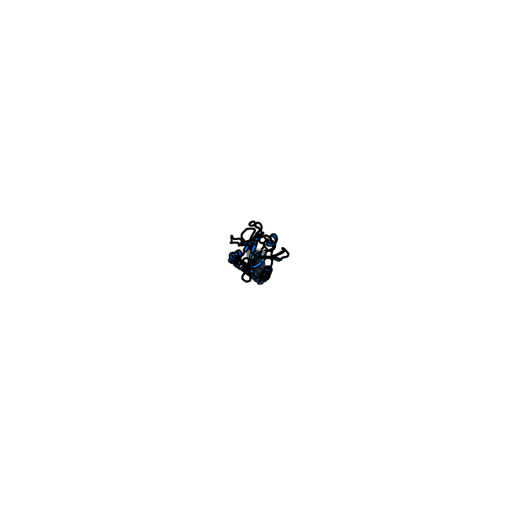1420 C CA . ASP A 1 173 ? 30.871 15.758 -22.936 1.00 71.00 173 ASP A CA 1
ATOM 1421 C C . ASP A 1 173 ? 32.058 15.271 -23.800 1.00 71.00 173 ASP A C 1
ATOM 1423 O O . ASP A 1 173 ? 33.203 15.680 -23.583 1.00 71.00 173 ASP A O 1
ATOM 1427 N N . ASN A 1 174 ? 31.817 14.395 -24.788 1.00 70.50 174 ASN A N 1
ATOM 1428 C CA . ASN A 1 174 ? 32.873 13.747 -25.575 1.00 70.50 174 ASN A CA 1
ATOM 1429 C C . ASN A 1 174 ? 32.596 13.650 -27.085 1.00 70.50 174 ASN A C 1
ATOM 1431 O O . ASN A 1 174 ? 33.311 12.934 -27.790 1.00 70.50 174 ASN A O 1
ATOM 1435 N N . TYR A 1 175 ? 31.604 14.382 -27.600 1.00 65.38 175 TYR A N 1
ATOM 1436 C CA . TYR A 1 175 ? 31.310 14.410 -29.035 1.00 65.38 175 TYR A CA 1
ATOM 1437 C C . TYR A 1 175 ? 32.516 14.901 -29.865 1.00 65.38 175 TYR A C 1
ATOM 1439 O O . TYR A 1 175 ? 33.212 15.841 -29.481 1.00 65.38 175 TYR A O 1
ATOM 1447 N N . GLY A 1 176 ? 32.770 14.259 -31.013 1.00 60.00 176 GLY A N 1
ATOM 1448 C CA . GLY A 1 176 ? 33.851 14.622 -31.946 1.00 60.00 176 GLY A CA 1
ATOM 1449 C C . GLY A 1 176 ? 35.234 14.030 -31.639 1.00 60.00 176 GLY A C 1
ATOM 1450 O O . GLY A 1 176 ? 36.182 14.297 -32.375 1.00 60.00 176 GLY A O 1
ATOM 1451 N N . LYS A 1 177 ? 35.370 13.213 -30.589 1.00 63.72 177 LYS A N 1
ATOM 1452 C CA . LYS A 1 177 ? 36.591 12.439 -30.319 1.00 63.72 177 LYS A CA 1
ATOM 1453 C C . LYS A 1 177 ? 36.465 11.043 -30.950 1.00 63.72 177 LYS A C 1
ATOM 1455 O O . LYS A 1 177 ? 35.469 10.349 -30.751 1.00 63.72 177 LYS A O 1
ATOM 1460 N N . GLU A 1 178 ? 37.460 10.624 -31.726 1.00 53.62 178 GLU A N 1
ATOM 1461 C CA . GLU A 1 178 ? 37.482 9.294 -32.351 1.00 53.62 178 GLU A CA 1
ATOM 1462 C C . GLU A 1 178 ? 37.532 8.190 -31.276 1.00 53.62 178 GLU A C 1
ATOM 1464 O O . GLU A 1 178 ? 38.267 8.305 -30.295 1.00 53.62 178 GLU A O 1
ATOM 1469 N N . GLY A 1 179 ? 36.710 7.142 -31.421 1.00 62.44 179 GLY A N 1
ATOM 1470 C CA . GLY A 1 179 ? 36.620 6.047 -30.442 1.00 62.44 179 GLY A CA 1
ATOM 1471 C C . GLY A 1 179 ? 36.028 6.437 -29.079 1.00 62.44 179 GLY A C 1
ATOM 1472 O O . GLY A 1 179 ? 36.177 5.681 -28.119 1.00 62.44 179 GLY A O 1
ATOM 1473 N N . ALA A 1 180 ? 35.374 7.601 -28.975 1.00 73.88 180 ALA A N 1
ATOM 1474 C CA . ALA A 1 180 ? 34.900 8.138 -27.701 1.00 73.88 180 ALA A CA 1
ATOM 1475 C C . ALA A 1 180 ? 33.849 7.270 -27.014 1.00 73.88 180 ALA A C 1
ATOM 1477 O O . ALA A 1 180 ? 33.890 7.145 -25.795 1.00 73.88 180 ALA A O 1
ATOM 1478 N N . PHE A 1 181 ? 32.929 6.674 -27.775 1.00 87.38 181 PHE A N 1
ATOM 1479 C CA . PHE A 1 181 ? 31.807 5.926 -27.219 1.00 87.38 181 PHE A CA 1
ATOM 1480 C C . PHE A 1 181 ? 32.010 4.432 -27.395 1.00 87.38 181 PHE A C 1
ATOM 1482 O O . PHE A 1 181 ? 32.085 3.917 -28.511 1.00 87.38 181 PHE A O 1
ATOM 1489 N N . LYS A 1 182 ? 32.064 3.739 -26.263 1.00 91.12 182 LYS A N 1
ATOM 1490 C CA . LYS A 1 182 ? 32.100 2.284 -26.203 1.00 91.12 182 LYS A CA 1
ATOM 1491 C C . LYS A 1 182 ? 31.025 1.783 -25.257 1.00 91.12 182 LYS A C 1
ATOM 1493 O O . LYS A 1 182 ? 30.763 2.395 -24.221 1.00 91.12 182 LYS A O 1
ATOM 1498 N N . PHE A 1 183 ? 30.420 0.659 -25.611 1.00 92.19 183 PHE A N 1
ATOM 1499 C CA . PHE A 1 183 ? 29.359 0.033 -24.831 1.00 92.19 183 PHE A CA 1
ATOM 1500 C C . PHE A 1 183 ? 29.712 -1.417 -24.548 1.00 92.19 183 PHE A C 1
ATOM 1502 O O . PHE A 1 183 ? 30.207 -2.121 -25.427 1.00 92.19 183 PHE A O 1
ATOM 1509 N N . LYS A 1 184 ? 29.454 -1.866 -23.324 1.00 91.38 184 LYS A N 1
ATOM 1510 C CA . LYS A 1 184 ? 29.652 -3.251 -22.904 1.00 91.38 184 LYS A CA 1
ATOM 1511 C C . LYS A 1 184 ? 28.360 -3.770 -22.296 1.00 91.38 184 LYS A C 1
ATOM 1513 O O . LYS A 1 184 ? 27.882 -3.208 -21.315 1.00 91.38 184 LYS A O 1
ATOM 1518 N N . ALA A 1 185 ? 27.781 -4.809 -22.893 1.00 89.56 185 ALA A N 1
ATOM 1519 C CA . ALA A 1 185 ? 26.586 -5.447 -22.343 1.00 89.56 185 ALA A CA 1
ATOM 1520 C C . ALA A 1 185 ? 26.901 -6.068 -20.972 1.00 89.56 185 ALA A C 1
ATOM 1522 O O . ALA A 1 185 ? 28.023 -6.521 -20.749 1.00 89.56 185 ALA A O 1
ATOM 1523 N N . ASN A 1 186 ? 25.916 -6.135 -20.075 1.00 84.06 186 ASN A N 1
ATOM 1524 C CA . ASN A 1 186 ? 26.113 -6.608 -18.695 1.00 84.06 186 ASN A CA 1
ATOM 1525 C C . ASN A 1 186 ? 26.791 -7.979 -18.562 1.00 84.06 186 ASN A C 1
ATOM 1527 O O . ASN A 1 186 ? 27.542 -8.206 -17.617 1.00 84.06 186 ASN A O 1
ATOM 1531 N N . PHE A 1 187 ? 26.529 -8.882 -19.504 1.00 83.62 187 PHE A N 1
ATOM 1532 C CA . PHE A 1 187 ? 27.056 -10.249 -19.505 1.00 83.62 187 PHE A CA 1
ATOM 1533 C C . PHE A 1 187 ? 28.110 -10.477 -20.599 1.00 83.62 187 PHE A C 1
ATOM 1535 O O . PHE A 1 187 ? 28.319 -11.609 -21.029 1.00 83.62 187 PHE A O 1
ATOM 1542 N N . SER A 1 188 ? 28.734 -9.402 -21.090 1.00 86.69 188 SER A N 1
ATOM 1543 C CA . SER A 1 188 ? 29.768 -9.442 -22.124 1.00 86.69 188 SER A CA 1
ATOM 1544 C C . SER A 1 188 ? 31.074 -8.848 -21.609 1.00 86.69 188 SER A C 1
ATOM 1546 O O . SER A 1 188 ? 31.073 -7.832 -20.914 1.00 86.69 188 SER A O 1
ATOM 1548 N N . ASP A 1 189 ? 32.193 -9.435 -22.029 1.00 86.56 189 ASP A N 1
ATOM 1549 C CA . ASP A 1 189 ? 33.529 -8.857 -21.852 1.00 86.56 189 ASP A CA 1
ATOM 1550 C C . ASP A 1 189 ? 33.968 -8.018 -23.066 1.00 86.56 189 ASP A C 1
ATOM 1552 O O . ASP A 1 189 ? 34.956 -7.288 -22.998 1.00 86.56 189 ASP A O 1
ATOM 1556 N N . GLU A 1 190 ? 33.225 -8.083 -24.176 1.00 91.00 190 GLU A N 1
ATOM 1557 C CA . GLU A 1 190 ? 33.523 -7.335 -25.399 1.00 91.00 190 GLU A CA 1
ATOM 1558 C C . GLU A 1 190 ? 32.891 -5.937 -25.369 1.00 91.00 190 GLU A C 1
ATOM 1560 O O . GLU A 1 190 ? 31.683 -5.779 -25.161 1.00 91.00 190 GLU A O 1
ATOM 1565 N N . TRP A 1 191 ? 33.720 -4.928 -25.647 1.00 91.31 191 TRP A N 1
ATOM 1566 C CA . TRP A 1 191 ? 33.284 -3.572 -25.961 1.00 91.31 191 TRP A CA 1
ATOM 1567 C C . TRP A 1 191 ? 32.915 -3.449 -27.442 1.00 91.31 191 TRP A C 1
ATOM 1569 O O . TRP A 1 191 ? 33.670 -3.866 -28.323 1.00 91.31 191 TRP A O 1
ATOM 1579 N N . ILE A 1 192 ? 31.788 -2.801 -27.723 1.00 93.44 192 ILE A N 1
ATOM 1580 C CA . ILE A 1 192 ? 31.382 -2.410 -29.076 1.00 93.44 192 ILE A CA 1
ATOM 1581 C C . ILE A 1 192 ? 31.472 -0.895 -29.255 1.00 93.44 192 ILE A C 1
ATOM 1583 O O . ILE A 1 192 ? 31.311 -0.136 -28.300 1.00 93.44 192 ILE A O 1
ATOM 1587 N N . TYR A 1 193 ? 31.705 -0.476 -30.498 1.00 93.00 193 TYR A N 1
ATOM 1588 C CA . TYR A 1 193 ? 31.933 0.913 -30.901 1.00 93.00 193 TYR A CA 1
ATOM 1589 C C . TYR A 1 193 ? 30.903 1.289 -31.970 1.00 93.00 193 TYR A C 1
ATOM 1591 O O . TYR A 1 193 ? 31.190 1.178 -33.163 1.00 93.00 193 TYR A O 1
ATOM 1599 N N . PRO A 1 194 ? 29.662 1.596 -31.565 1.00 92.19 194 PRO A N 1
ATOM 1600 C CA . PRO A 1 194 ? 28.589 1.890 -32.496 1.00 92.19 194 PRO A CA 1
ATOM 1601 C C . PRO A 1 194 ? 28.721 3.302 -33.077 1.00 92.19 194 PRO A C 1
ATOM 1603 O O . PRO A 1 194 ? 29.313 4.197 -32.473 1.00 92.19 194 PRO A O 1
ATOM 1606 N N . GLU A 1 195 ? 28.127 3.496 -34.247 1.00 91.88 195 GLU A N 1
ATOM 1607 C CA . GLU A 1 195 ? 28.006 4.792 -34.902 1.00 91.88 195 GLU A CA 1
ATOM 1608 C C . GLU A 1 195 ? 26.931 5.634 -34.209 1.00 91.88 195 GLU A C 1
ATOM 1610 O O . GLU A 1 195 ? 25.859 5.130 -33.876 1.00 91.88 195 GLU A O 1
ATOM 1615 N N . LEU A 1 196 ? 27.212 6.916 -33.984 1.00 92.56 196 LEU A N 1
ATOM 1616 C CA . LEU A 1 196 ? 26.252 7.867 -33.432 1.00 92.56 196 LEU A CA 1
ATOM 1617 C C . LEU A 1 196 ? 25.352 8.393 -34.554 1.00 92.56 196 LEU A C 1
ATOM 1619 O O . LEU A 1 196 ? 25.822 9.119 -35.424 1.00 92.56 196 LEU A O 1
ATOM 1623 N N . LEU A 1 197 ? 24.063 8.056 -34.509 1.00 93.06 197 LEU A N 1
ATOM 1624 C CA . LEU A 1 197 ? 23.080 8.499 -35.503 1.00 93.06 197 LEU A CA 1
ATOM 1625 C C . LEU A 1 197 ? 22.559 9.908 -35.216 1.00 93.06 197 LEU A C 1
ATOM 1627 O O . LEU A 1 197 ? 22.290 10.686 -36.126 1.00 93.06 197 LEU A O 1
ATOM 1631 N N . GLY A 1 198 ? 22.398 10.235 -33.937 1.00 92.81 198 GLY A N 1
ATOM 1632 C CA . GLY A 1 198 ? 21.914 11.536 -33.507 1.00 92.81 198 GLY A CA 1
ATOM 1633 C C . GLY A 1 198 ? 21.826 11.622 -31.994 1.00 92.81 198 GLY A C 1
ATOM 1634 O O . GLY A 1 198 ? 21.671 10.616 -31.301 1.00 92.81 198 GLY A O 1
ATOM 1635 N N . TYR A 1 199 ? 21.945 12.834 -31.469 1.00 93.69 199 TYR A N 1
ATOM 1636 C CA . TYR A 1 199 ? 21.754 13.104 -30.053 1.00 93.69 199 TYR A CA 1
ATOM 1637 C C . TYR A 1 199 ? 21.226 14.520 -29.858 1.00 93.69 199 TYR A C 1
ATOM 1639 O O . TYR A 1 199 ? 21.472 15.410 -30.675 1.00 93.69 199 TYR A O 1
ATOM 1647 N N . LYS A 1 200 ? 20.535 14.725 -28.743 1.00 92.69 200 LYS A N 1
ATOM 1648 C CA . LYS A 1 200 ? 20.192 16.039 -28.215 1.00 92.69 200 LYS A CA 1
ATOM 1649 C C . LYS A 1 200 ? 20.544 16.033 -26.742 1.00 92.69 200 LYS A C 1
ATOM 1651 O O . LYS A 1 200 ? 20.143 15.133 -26.012 1.00 92.69 200 LYS A O 1
ATOM 1656 N N . ALA A 1 201 ? 21.333 17.014 -26.335 1.00 88.00 201 ALA A N 1
ATOM 1657 C CA . ALA A 1 201 ? 21.757 17.159 -24.957 1.00 88.00 201 ALA A CA 1
ATOM 1658 C C . ALA A 1 201 ? 21.131 18.427 -24.376 1.00 88.00 201 ALA A C 1
ATOM 1660 O O . ALA A 1 201 ? 21.694 19.511 -24.522 1.00 88.00 201 ALA A O 1
ATOM 1661 N N . GLU A 1 202 ? 19.963 18.299 -23.738 1.00 77.69 202 GLU A N 1
ATOM 1662 C CA . GLU A 1 202 ? 19.451 19.360 -22.869 1.00 77.69 202 GLU A CA 1
ATOM 1663 C C . GLU A 1 202 ? 18.784 18.803 -21.598 1.00 77.69 202 GLU A C 1
ATOM 1665 O O . GLU A 1 202 ? 17.721 18.183 -21.610 1.00 77.69 202 GLU A O 1
ATOM 1670 N N . PHE A 1 203 ? 19.468 19.021 -20.474 1.00 66.75 203 PHE A N 1
ATOM 1671 C CA . PHE A 1 203 ? 19.275 18.355 -19.188 1.00 66.75 203 PHE A CA 1
ATOM 1672 C C . PHE A 1 203 ? 18.558 19.295 -18.207 1.00 66.75 203 PHE A C 1
ATOM 1674 O O . PHE A 1 203 ? 19.067 20.369 -17.904 1.00 66.75 203 PHE A O 1
ATOM 1681 N N . TYR A 1 204 ? 17.386 18.899 -17.703 1.00 67.81 204 TYR A N 1
ATOM 1682 C CA . TYR A 1 204 ? 16.458 19.722 -16.895 1.00 67.81 204 TYR A CA 1
ATOM 1683 C C . TYR A 1 204 ? 15.777 20.917 -17.597 1.00 67.81 204 TYR A C 1
ATOM 1685 O O . TYR A 1 204 ? 15.468 21.905 -16.946 1.00 67.81 204 TYR A O 1
ATOM 1693 N N . ASN A 1 205 ? 15.469 20.819 -18.890 1.00 70.25 205 ASN A N 1
ATOM 1694 C CA . ASN A 1 205 ? 14.128 21.149 -19.429 1.00 70.25 205 ASN A CA 1
ATOM 1695 C C . ASN A 1 205 ? 13.822 20.272 -20.667 1.00 70.25 205 ASN A C 1
ATOM 1697 O O . ASN A 1 205 ? 13.193 20.704 -21.625 1.00 70.25 205 ASN A O 1
ATOM 1701 N N . LEU A 1 206 ? 14.343 19.041 -20.574 1.00 66.25 206 LEU A N 1
ATOM 1702 C CA . LEU A 1 206 ? 14.143 17.804 -21.332 1.00 66.25 206 LEU A CA 1
ATOM 1703 C C . LEU A 1 206 ? 13.796 17.921 -22.818 1.00 66.25 206 LEU A C 1
ATOM 1705 O O . LEU A 1 206 ? 12.639 18.018 -23.187 1.00 66.25 206 LEU A O 1
ATOM 1709 N N . ASP A 1 207 ? 14.804 17.705 -23.653 1.00 79.38 207 ASP A N 1
ATOM 1710 C CA . ASP A 1 207 ? 14.871 16.466 -24.431 1.00 79.38 207 ASP A CA 1
ATOM 1711 C C . ASP A 1 207 ? 16.335 16.021 -24.368 1.00 79.38 207 ASP A C 1
ATOM 1713 O O . ASP A 1 207 ? 17.226 16.728 -24.842 1.00 79.38 207 ASP A O 1
ATOM 1717 N N . ASP A 1 208 ? 16.600 14.872 -23.760 1.00 92.75 208 ASP A N 1
ATOM 1718 C CA . ASP A 1 208 ? 17.955 14.412 -23.471 1.00 92.75 208 ASP A CA 1
ATOM 1719 C C . ASP A 1 208 ? 18.105 12.952 -23.901 1.00 92.75 208 ASP A C 1
ATOM 1721 O O . ASP A 1 208 ? 17.638 12.043 -23.213 1.00 92.75 208 ASP A O 1
ATOM 1725 N N . TYR A 1 209 ? 18.710 12.732 -25.069 1.00 95.62 209 TYR A N 1
ATOM 1726 C CA . TYR A 1 209 ? 18.859 11.408 -25.673 1.00 95.62 209 TYR A CA 1
ATOM 1727 C C . TYR A 1 209 ? 20.099 11.312 -26.571 1.00 95.62 209 TYR A C 1
ATOM 1729 O O . TYR A 1 209 ? 20.559 12.294 -27.153 1.00 95.62 209 TYR A O 1
ATOM 1737 N N . GLY A 1 210 ? 20.602 10.094 -26.742 1.00 95.31 210 GLY A N 1
ATOM 1738 C CA . GLY A 1 210 ? 21.588 9.719 -27.750 1.00 95.31 210 GLY A CA 1
ATOM 1739 C C . GLY A 1 210 ? 21.211 8.385 -28.382 1.00 95.31 210 GLY A C 1
ATOM 1740 O O . GLY A 1 210 ? 20.818 7.459 -27.672 1.00 95.31 210 GLY A O 1
ATOM 1741 N N . VAL A 1 211 ? 21.324 8.299 -29.707 1.00 96.94 211 VAL A N 1
ATOM 1742 C CA . VAL A 1 211 ? 20.939 7.134 -30.510 1.00 96.94 211 VAL A CA 1
ATOM 1743 C C . VAL A 1 211 ? 22.138 6.639 -31.299 1.00 96.94 211 VAL A C 1
ATOM 1745 O O . VAL A 1 211 ? 22.747 7.382 -32.067 1.00 96.94 211 VAL A O 1
ATOM 1748 N N . PHE A 1 212 ? 22.445 5.361 -31.142 1.00 96.19 212 PHE A N 1
ATOM 1749 C CA . PHE A 1 212 ? 23.586 4.707 -31.757 1.00 96.19 212 PHE A CA 1
ATOM 1750 C C . PHE A 1 212 ? 23.167 3.453 -32.530 1.00 96.19 212 PHE A C 1
ATOM 1752 O O . PHE A 1 212 ? 22.163 2.810 -32.208 1.00 96.19 212 PHE A O 1
ATOM 1759 N N . TYR A 1 213 ? 23.975 3.066 -33.515 1.00 95.19 213 TYR A N 1
ATOM 1760 C CA . TYR A 1 213 ? 23.760 1.886 -34.348 1.00 95.19 213 TYR A CA 1
ATOM 1761 C C . TYR A 1 213 ? 25.021 1.033 -34.497 1.00 95.19 213 TYR A C 1
ATOM 1763 O O . TYR A 1 213 ? 26.129 1.540 -34.653 1.00 95.19 213 TYR A O 1
ATOM 1771 N N . SER A 1 214 ? 24.858 -0.291 -34.464 1.00 93.56 214 SER A N 1
ATOM 1772 C CA . SER A 1 214 ? 25.913 -1.239 -34.823 1.00 93.56 214 SER A CA 1
ATOM 1773 C C . SER A 1 214 ? 25.323 -2.592 -35.196 1.00 93.56 214 SER A C 1
ATOM 1775 O O . SER A 1 214 ? 24.500 -3.132 -34.458 1.00 93.56 214 SER A O 1
ATOM 1777 N N . ASP A 1 215 ? 25.838 -3.200 -36.266 1.00 93.19 215 ASP A N 1
ATOM 1778 C CA . ASP A 1 215 ? 25.468 -4.561 -36.686 1.00 93.19 215 ASP A CA 1
ATOM 1779 C C . ASP A 1 215 ? 25.869 -5.643 -35.663 1.00 93.19 215 ASP A C 1
ATOM 1781 O O . ASP A 1 215 ? 25.404 -6.780 -35.737 1.00 93.19 215 ASP A O 1
ATOM 1785 N N . LYS A 1 216 ? 26.722 -5.307 -34.682 1.00 93.38 216 LYS A N 1
ATOM 1786 C CA . LYS A 1 216 ? 27.081 -6.210 -33.577 1.00 93.38 216 LYS A CA 1
ATOM 1787 C C . LYS A 1 216 ? 25.972 -6.345 -32.526 1.00 93.38 216 LYS A C 1
ATOM 1789 O O . LYS A 1 216 ? 26.036 -7.243 -31.686 1.00 93.38 216 LYS A O 1
ATOM 1794 N N . VAL A 1 217 ? 24.970 -5.466 -32.536 1.00 93.50 217 VAL A N 1
ATOM 1795 C CA . VAL A 1 217 ? 23.837 -5.522 -31.605 1.00 93.50 217 VAL A CA 1
ATOM 1796 C C . VAL A 1 217 ? 22.803 -6.499 -32.156 1.00 93.50 217 VAL A C 1
ATOM 1798 O O . VAL A 1 217 ? 22.208 -6.265 -33.201 1.00 93.50 217 VAL A O 1
ATOM 1801 N N . THR A 1 218 ? 22.587 -7.611 -31.455 1.00 90.12 218 THR A N 1
ATOM 1802 C CA . THR A 1 218 ? 21.772 -8.742 -31.945 1.00 90.12 218 THR A CA 1
ATOM 1803 C C . THR A 1 218 ? 20.421 -8.891 -31.243 1.00 90.12 218 THR A C 1
ATOM 1805 O O . THR A 1 218 ? 19.681 -9.840 -31.503 1.00 90.12 218 THR A O 1
ATOM 1808 N N . GLY A 1 219 ? 20.074 -7.963 -30.353 1.00 93.69 219 GLY A N 1
ATOM 1809 C CA . GLY A 1 219 ? 18.814 -7.972 -29.621 1.00 93.69 219 GLY A CA 1
ATOM 1810 C C . GLY A 1 219 ? 18.541 -6.636 -28.943 1.00 93.69 219 GLY A C 1
ATOM 1811 O O . GLY A 1 219 ? 19.434 -5.795 -28.834 1.00 93.69 219 GLY A O 1
ATOM 1812 N N . GLY A 1 220 ? 17.308 -6.445 -28.488 1.00 94.69 220 GLY A N 1
ATOM 1813 C CA . GLY A 1 220 ? 16.909 -5.245 -27.770 1.00 94.69 220 GLY A CA 1
ATOM 1814 C C . GLY A 1 220 ? 15.514 -5.357 -27.184 1.00 94.69 220 GLY A C 1
ATOM 1815 O O . GLY A 1 220 ? 14.722 -6.210 -27.591 1.00 94.69 220 GLY A O 1
ATOM 1816 N N . LEU A 1 221 ? 15.243 -4.468 -26.237 1.00 96.00 221 LEU A N 1
ATOM 1817 C CA . LEU A 1 221 ? 13.962 -4.321 -25.569 1.00 96.00 221 LEU A CA 1
ATOM 1818 C C . LEU A 1 221 ? 12.880 -3.877 -26.560 1.00 96.00 221 LEU A C 1
ATOM 1820 O O . LEU A 1 221 ? 13.146 -3.203 -27.562 1.00 96.00 221 LEU A O 1
ATOM 1824 N N . THR A 1 222 ? 11.641 -4.255 -26.272 1.00 95.94 222 THR A N 1
ATOM 1825 C CA . THR A 1 222 ? 10.466 -3.756 -26.989 1.00 95.94 222 THR A CA 1
ATOM 1826 C C . THR A 1 222 ? 10.060 -2.398 -26.440 1.00 95.94 222 THR A C 1
ATOM 1828 O O . THR A 1 222 ? 10.117 -2.188 -25.232 1.00 95.94 222 THR A O 1
ATOM 1831 N N . VAL A 1 223 ? 9.632 -1.493 -27.314 1.00 96.00 223 VAL A N 1
ATOM 1832 C CA . VAL A 1 223 ? 9.118 -0.169 -26.935 1.00 96.00 223 VAL A CA 1
ATOM 1833 C C . VAL A 1 223 ? 7.599 -0.199 -26.787 1.00 96.00 223 VAL A C 1
ATOM 1835 O O . VAL A 1 223 ? 6.938 -1.014 -27.433 1.00 96.00 223 VAL A O 1
ATOM 1838 N N . SER A 1 224 ? 7.062 0.685 -25.953 1.00 93.88 224 SER A N 1
ATOM 1839 C CA . SER A 1 224 ? 5.626 0.881 -25.758 1.00 93.88 224 SER A CA 1
ATOM 1840 C C . SER A 1 224 ? 5.312 2.362 -25.576 1.00 93.88 224 SER A C 1
ATOM 1842 O O . SER A 1 224 ? 6.122 3.113 -25.035 1.00 93.88 224 SER A O 1
ATOM 1844 N N . ASP A 1 225 ? 4.138 2.768 -26.042 1.00 87.56 225 ASP A N 1
ATOM 1845 C CA . ASP A 1 225 ? 3.529 4.084 -25.841 1.00 87.56 225 ASP A CA 1
ATOM 1846 C C . ASP A 1 225 ? 2.445 4.065 -24.749 1.00 87.56 225 ASP A C 1
ATOM 1848 O O . ASP A 1 225 ? 1.828 5.090 -24.463 1.00 87.56 225 ASP A O 1
ATOM 1852 N N . VAL A 1 226 ? 2.210 2.903 -24.133 1.00 86.12 226 VAL A N 1
ATOM 1853 C CA . VAL A 1 226 ? 1.184 2.721 -23.106 1.00 86.12 226 VAL A CA 1
ATOM 1854 C C . VAL A 1 226 ? 1.686 3.254 -21.767 1.00 86.12 226 VAL A C 1
ATOM 1856 O O . VAL A 1 226 ? 2.667 2.749 -21.218 1.00 86.12 226 VAL A O 1
ATOM 1859 N N . GLU A 1 227 ? 0.979 4.248 -21.227 1.00 80.88 227 GLU A N 1
ATOM 1860 C CA . GLU A 1 227 ? 1.182 4.710 -19.855 1.00 80.88 227 GLU A CA 1
ATOM 1861 C C . GLU A 1 227 ? 0.684 3.666 -18.854 1.00 80.88 227 GLU A C 1
ATOM 1863 O O . GLU A 1 227 ? -0.419 3.127 -18.982 1.00 80.88 227 GLU A O 1
ATOM 1868 N N . THR A 1 228 ? 1.489 3.418 -17.827 1.00 81.19 228 THR A N 1
ATOM 1869 C CA . THR A 1 228 ? 1.181 2.477 -16.753 1.00 81.19 228 THR A CA 1
ATOM 1870 C C . THR A 1 228 ? 1.329 3.156 -15.390 1.00 81.19 228 THR A C 1
ATOM 1872 O O . THR A 1 228 ? 1.987 4.195 -15.278 1.00 81.19 228 THR A O 1
ATOM 1875 N N . PRO A 1 229 ? 0.673 2.638 -14.333 1.00 77.44 229 PRO A N 1
ATOM 1876 C CA . PRO A 1 229 ? 0.755 3.248 -13.006 1.00 77.44 229 PRO A CA 1
ATOM 1877 C C . PRO A 1 229 ? 2.154 3.128 -12.385 1.00 77.44 229 PRO A C 1
ATOM 1879 O O . PRO A 1 229 ? 2.530 3.975 -11.577 1.00 77.44 229 PRO A O 1
ATOM 1882 N N . ASP A 1 230 ? 2.914 2.101 -12.780 1.00 83.44 230 ASP A N 1
ATOM 1883 C CA . ASP A 1 230 ? 4.199 1.743 -12.194 1.00 83.44 230 ASP A CA 1
ATOM 1884 C C . ASP A 1 230 ? 5.303 1.739 -13.260 1.00 83.44 230 ASP A C 1
ATOM 1886 O O . ASP A 1 230 ? 5.169 1.118 -14.318 1.00 83.44 230 ASP A O 1
ATOM 1890 N N . TYR A 1 231 ? 6.423 2.396 -12.950 1.00 88.94 231 TYR A N 1
ATOM 1891 C CA . TYR A 1 231 ? 7.602 2.444 -13.811 1.00 88.94 231 TYR A CA 1
ATOM 1892 C C . TYR A 1 231 ? 8.858 2.008 -13.066 1.00 88.94 231 TYR A C 1
ATOM 1894 O O . TYR A 1 231 ? 9.075 2.339 -11.894 1.00 88.94 231 TYR A O 1
ATOM 1902 N N . TYR A 1 232 ? 9.737 1.323 -13.788 1.00 90.12 232 TYR A N 1
ATOM 1903 C CA . TYR A 1 232 ? 10.945 0.729 -13.238 1.00 90.12 232 TYR A CA 1
ATOM 1904 C C . TYR A 1 232 ? 12.185 1.136 -14.028 1.00 90.12 232 TYR A C 1
ATOM 1906 O O . TYR A 1 232 ? 12.120 1.461 -15.213 1.00 90.12 232 TYR A O 1
ATOM 1914 N N . LEU A 1 233 ? 13.333 1.101 -13.357 1.00 90.00 233 LEU A N 1
ATOM 1915 C CA . LEU A 1 233 ? 14.642 1.424 -13.910 1.00 90.00 233 LEU A CA 1
ATOM 1916 C C . LEU A 1 233 ? 15.532 0.187 -13.971 1.00 90.00 233 LEU A C 1
ATOM 1918 O O . LEU A 1 233 ? 15.654 -0.544 -12.985 1.00 90.00 233 LEU A O 1
ATOM 1922 N N . LEU A 1 234 ? 16.216 0.016 -15.106 1.00 87.62 234 LEU A N 1
ATOM 1923 C CA . LEU A 1 234 ? 17.292 -0.964 -15.289 1.00 87.62 234 LEU A CA 1
ATOM 1924 C C . LEU A 1 234 ? 18.628 -0.238 -15.482 1.00 87.62 234 LEU A C 1
ATOM 1926 O O . LEU A 1 234 ? 19.004 0.096 -16.602 1.00 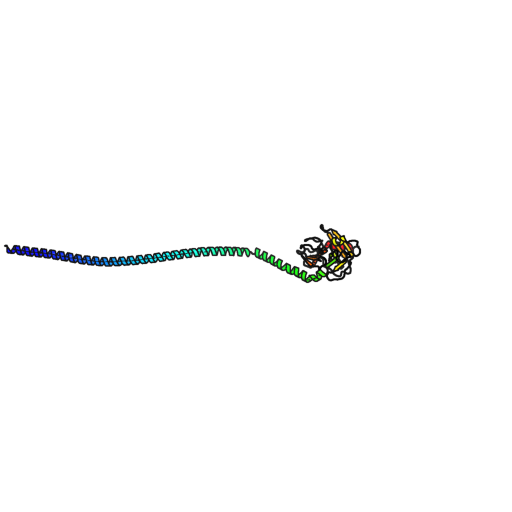87.62 234 LEU A O 1
ATOM 1930 N N . GLY A 1 235 ? 19.349 0.034 -14.397 1.00 78.75 235 GLY A N 1
ATOM 1931 C CA . GLY A 1 235 ? 20.481 0.966 -14.426 1.00 78.75 235 GLY A CA 1
ATOM 1932 C C . GLY A 1 235 ? 21.778 0.414 -13.867 1.00 78.75 235 GLY A C 1
ATOM 1933 O O . GLY A 1 235 ? 21.777 -0.241 -12.830 1.00 78.75 235 GLY A O 1
ATOM 1934 N N . SER A 1 236 ? 22.905 0.696 -14.524 1.00 75.25 236 SER A N 1
ATOM 1935 C CA . SER A 1 236 ? 24.245 0.441 -13.979 1.00 75.25 236 SER A CA 1
ATOM 1936 C C . SER A 1 236 ? 24.578 1.443 -12.872 1.00 75.25 236 SER A C 1
ATOM 1938 O O . SER A 1 236 ? 24.566 2.655 -13.085 1.00 75.25 236 SER A O 1
ATOM 1940 N N . LEU A 1 237 ? 24.970 0.942 -11.701 1.00 73.38 237 LEU A N 1
ATOM 1941 C CA . LEU A 1 237 ? 25.532 1.770 -10.633 1.00 73.38 237 LEU A CA 1
ATOM 1942 C C . LEU A 1 237 ? 27.042 1.855 -10.794 1.00 73.38 237 LEU A C 1
ATOM 1944 O O . LEU A 1 237 ? 27.699 0.845 -10.590 1.00 73.38 237 LEU A O 1
ATOM 1948 N N . ASP A 1 238 ? 27.572 3.034 -11.132 1.00 65.75 238 ASP A N 1
ATOM 1949 C CA . ASP A 1 238 ? 29.008 3.379 -11.211 1.00 65.75 238 ASP A CA 1
ATOM 1950 C C . ASP A 1 238 ? 29.965 2.160 -11.237 1.00 65.75 238 ASP A C 1
ATOM 1952 O O . ASP A 1 238 ? 30.521 1.749 -10.211 1.00 65.75 238 ASP A O 1
ATOM 1956 N N . LYS A 1 239 ? 30.142 1.571 -12.432 1.00 65.94 239 LYS A N 1
ATOM 1957 C CA . LYS A 1 239 ? 31.040 0.426 -12.722 1.00 65.94 239 LYS A CA 1
ATOM 1958 C C . LYS A 1 239 ? 30.636 -0.933 -12.124 1.00 65.94 239 LYS A C 1
ATOM 1960 O O . LYS A 1 239 ? 31.452 -1.856 -12.123 1.00 65.94 239 LYS A O 1
ATOM 1965 N N . ARG A 1 240 ? 29.418 -1.075 -11.602 1.00 67.25 240 ARG A N 1
ATOM 1966 C CA . 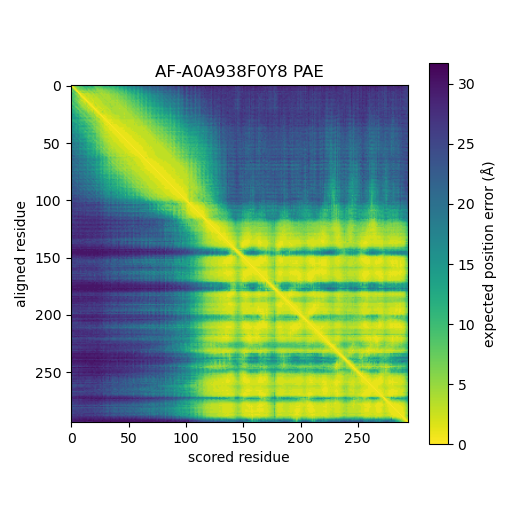ARG A 1 240 ? 28.868 -2.319 -11.035 1.00 67.25 240 ARG A CA 1
ATOM 1967 C C . ARG A 1 240 ? 27.716 -2.854 -11.881 1.00 67.25 240 ARG A C 1
ATOM 1969 O O . ARG A 1 240 ? 27.292 -2.230 -12.845 1.00 67.25 240 ARG A O 1
ATOM 1976 N N . LEU A 1 241 ? 27.230 -4.030 -11.486 1.00 63.53 241 LEU A N 1
ATOM 1977 C CA . LEU A 1 241 ? 26.094 -4.705 -12.103 1.00 63.53 241 LEU A CA 1
ATOM 1978 C C . LEU A 1 241 ? 24.885 -3.764 -12.212 1.00 63.53 241 LEU A C 1
ATOM 1980 O O . LEU A 1 241 ? 24.594 -3.021 -11.268 1.00 63.53 241 LEU A O 1
ATOM 1984 N N . SER A 1 242 ? 24.169 -3.834 -13.334 1.00 66.38 242 SER A N 1
ATOM 1985 C CA . SER A 1 242 ? 22.874 -3.173 -13.453 1.00 66.38 242 SER A CA 1
ATOM 1986 C C . SER A 1 242 ? 21.895 -3.695 -12.410 1.00 66.38 242 SER A C 1
ATOM 1988 O O . SER A 1 242 ? 21.793 -4.901 -12.185 1.00 66.38 242 SER A O 1
ATOM 1990 N N . ILE A 1 243 ? 21.184 -2.772 -11.773 1.00 70.12 243 ILE A N 1
ATOM 1991 C CA . ILE A 1 243 ? 20.152 -3.065 -10.789 1.00 70.12 243 ILE A CA 1
ATOM 1992 C C . ILE A 1 243 ? 18.772 -2.763 -11.356 1.00 70.12 243 ILE A C 1
ATOM 1994 O O . ILE A 1 243 ? 18.603 -1.876 -12.193 1.00 70.12 243 ILE A O 1
ATOM 1998 N N . PHE A 1 244 ? 17.796 -3.498 -10.841 1.00 77.06 244 PHE A N 1
ATOM 1999 C CA . PHE A 1 244 ? 16.382 -3.205 -10.990 1.00 77.06 244 PHE A CA 1
ATOM 2000 C C . PHE A 1 244 ? 15.904 -2.402 -9.777 1.00 77.06 244 PHE A C 1
ATOM 2002 O O . PHE A 1 244 ? 16.185 -2.793 -8.639 1.00 77.06 244 PHE A O 1
ATOM 2009 N N . ARG A 1 245 ? 15.202 -1.288 -9.999 1.00 79.50 245 ARG A N 1
ATOM 2010 C CA . ARG A 1 245 ? 14.553 -0.522 -8.922 1.00 79.50 245 ARG A CA 1
ATOM 2011 C C . ARG A 1 245 ? 13.342 0.263 -9.410 1.00 79.50 245 ARG A C 1
ATOM 2013 O O . ARG A 1 245 ? 13.212 0.523 -10.603 1.00 79.50 245 ARG A O 1
ATOM 2020 N N . ASN A 1 246 ? 12.508 0.699 -8.471 1.00 79.81 246 ASN A N 1
ATOM 2021 C CA . ASN A 1 246 ? 11.397 1.598 -8.761 1.00 79.81 246 ASN A CA 1
ATOM 2022 C C . ASN A 1 246 ? 11.915 2.974 -9.201 1.00 79.81 246 ASN A C 1
ATOM 2024 O O . ASN A 1 246 ? 12.918 3.488 -8.680 1.00 79.81 246 ASN A O 1
ATOM 2028 N N . LEU A 1 247 ? 11.218 3.578 -10.162 1.00 79.19 247 LEU A N 1
ATOM 2029 C CA . LEU A 1 247 ? 11.424 4.976 -10.520 1.00 79.19 247 LEU A CA 1
ATOM 2030 C C . LEU A 1 247 ? 11.006 5.875 -9.340 1.00 79.19 247 LEU A C 1
ATOM 2032 O O . LEU A 1 247 ? 10.054 5.574 -8.626 1.00 79.19 247 LEU A O 1
ATOM 2036 N N . GLY A 1 248 ? 11.717 6.981 -9.111 1.00 70.94 248 GLY A N 1
ATOM 2037 C CA . GLY A 1 248 ? 11.435 7.903 -8.001 1.00 70.94 248 GLY A CA 1
ATOM 2038 C C . GLY A 1 248 ? 12.262 7.672 -6.735 1.00 70.94 248 GLY A C 1
ATOM 2039 O O . GLY A 1 248 ? 12.449 8.615 -5.964 1.00 70.94 248 GLY A O 1
ATOM 2040 N N . ASP A 1 249 ? 12.857 6.489 -6.559 1.00 66.81 249 ASP A N 1
ATOM 2041 C CA . ASP A 1 249 ? 13.923 6.299 -5.570 1.00 66.81 249 ASP A CA 1
ATOM 2042 C C . ASP A 1 249 ? 15.127 7.197 -5.935 1.00 66.81 249 ASP A C 1
ATOM 2044 O O . ASP A 1 249 ? 15.362 7.499 -7.113 1.00 66.81 249 ASP A O 1
ATOM 2048 N N . SER A 1 250 ? 15.895 7.653 -4.940 1.00 71.69 250 SER A N 1
ATOM 2049 C CA . SER A 1 250 ? 16.985 8.622 -5.139 1.00 71.69 250 SER A CA 1
ATOM 2050 C C . SER A 1 250 ? 17.933 8.224 -6.282 1.00 71.69 250 SER A C 1
ATOM 2052 O O . SER A 1 250 ? 18.418 7.093 -6.335 1.00 71.69 250 SER A O 1
ATOM 2054 N N . SER A 1 251 ? 18.196 9.157 -7.210 1.00 74.19 251 SER A N 1
ATOM 2055 C CA . SER A 1 251 ? 19.085 8.898 -8.354 1.00 74.19 251 SER A CA 1
ATOM 2056 C C . SER A 1 251 ? 20.489 8.547 -7.887 1.00 74.19 251 SER A C 1
ATOM 2058 O O . SER A 1 251 ? 21.029 9.175 -6.968 1.00 74.19 251 SER A O 1
ATOM 2060 N N . ARG A 1 252 ? 21.101 7.577 -8.558 1.00 81.44 252 ARG A N 1
ATOM 2061 C CA . ARG A 1 252 ? 22.467 7.144 -8.298 1.00 81.44 252 ARG A CA 1
ATOM 2062 C C . ARG A 1 252 ? 23.341 7.433 -9.509 1.00 81.44 252 ARG A C 1
ATOM 2064 O O . ARG A 1 252 ? 22.913 7.408 -10.661 1.00 81.44 252 ARG A O 1
ATOM 2071 N N . ARG A 1 253 ? 24.615 7.710 -9.241 1.00 82.44 253 ARG A N 1
ATOM 2072 C CA . ARG A 1 253 ? 25.602 7.961 -10.292 1.00 82.44 253 ARG A CA 1
ATOM 2073 C C . ARG A 1 253 ? 25.710 6.745 -11.223 1.00 82.44 253 ARG A C 1
ATOM 2075 O O . ARG A 1 253 ? 25.876 5.621 -10.753 1.00 82.44 253 ARG A O 1
ATOM 2082 N N . GLY A 1 254 ? 25.663 6.998 -12.530 1.00 85.00 254 GLY A N 1
ATOM 2083 C CA . GLY A 1 254 ? 25.742 5.975 -13.580 1.00 85.00 254 GLY A CA 1
ATOM 2084 C C . GLY A 1 254 ? 24.389 5.558 -14.164 1.00 85.00 254 GLY A C 1
ATOM 2085 O O . GLY A 1 254 ? 24.364 4.967 -15.239 1.00 85.00 254 GLY A O 1
ATOM 2086 N N . GLU A 1 255 ? 23.272 5.918 -13.526 1.00 89.06 255 GLU A N 1
ATOM 2087 C CA . GLU A 1 255 ? 21.933 5.533 -13.995 1.00 89.06 255 GLU A CA 1
ATOM 2088 C C . GLU A 1 255 ? 21.412 6.398 -15.145 1.00 89.06 255 GLU A C 1
ATOM 2090 O O . GLU A 1 255 ? 20.453 6.008 -15.808 1.00 89.06 255 GLU A O 1
ATOM 2095 N N . SER A 1 256 ? 22.028 7.549 -15.417 1.00 90.62 256 SER A N 1
ATOM 2096 C CA . SER A 1 256 ? 21.719 8.341 -16.607 1.00 90.62 256 SER A CA 1
ATOM 2097 C C . SER A 1 256 ? 21.767 7.467 -17.860 1.00 90.62 256 SER A C 1
ATOM 2099 O O . SER A 1 256 ? 22.758 6.776 -18.093 1.00 90.62 256 SER A O 1
ATOM 2101 N N . GLY A 1 257 ? 20.691 7.500 -18.640 1.00 93.25 257 GLY A N 1
ATOM 2102 C CA . GLY A 1 257 ? 20.501 6.705 -19.848 1.00 93.25 257 GLY A CA 1
ATOM 2103 C C . GLY A 1 257 ? 19.897 5.318 -19.623 1.00 93.25 257 GLY A C 1
ATOM 2104 O O . GLY A 1 257 ? 19.755 4.568 -20.585 1.00 93.25 257 GLY A O 1
ATOM 2105 N N . SER A 1 258 ? 19.501 4.970 -18.393 1.00 94.31 258 SER A N 1
ATOM 2106 C CA . SER A 1 258 ? 18.761 3.726 -18.122 1.00 94.31 258 SER A CA 1
ATOM 2107 C C . SER A 1 258 ? 17.408 3.722 -18.839 1.00 94.31 258 SER A C 1
ATOM 2109 O O . SER A 1 258 ? 16.763 4.772 -18.904 1.00 94.31 258 SER A O 1
ATOM 2111 N N . PRO A 1 259 ? 16.927 2.570 -19.336 1.00 95.44 259 PRO A N 1
ATOM 2112 C CA . PRO A 1 259 ? 15.559 2.468 -19.806 1.00 95.44 259 PRO A CA 1
ATOM 2113 C C . PRO A 1 259 ? 14.604 2.594 -18.620 1.00 95.44 259 PRO A C 1
ATOM 2115 O O . PRO A 1 259 ? 14.807 1.979 -17.567 1.00 95.44 259 PRO A O 1
ATOM 2118 N N . VAL A 1 260 ? 13.551 3.376 -18.832 1.00 94.56 260 VAL A N 1
ATOM 2119 C CA . VAL A 1 260 ? 12.340 3.347 -18.017 1.00 94.56 260 VAL A CA 1
ATOM 2120 C C . VAL A 1 260 ? 11.400 2.333 -18.649 1.00 94.56 260 VAL A C 1
ATOM 2122 O O . VAL A 1 260 ? 11.081 2.461 -19.835 1.00 94.56 260 VAL A O 1
ATOM 2125 N N . ILE A 1 261 ? 10.992 1.325 -17.880 1.00 93.81 261 ILE A N 1
ATOM 2126 C CA . ILE A 1 261 ? 10.124 0.239 -18.346 1.00 93.81 261 ILE A CA 1
ATOM 2127 C C . ILE A 1 261 ? 8.815 0.172 -17.559 1.00 93.81 261 ILE A C 1
ATOM 2129 O O . ILE A 1 261 ? 8.785 0.537 -16.383 1.00 93.81 261 ILE A O 1
ATOM 2133 N N . ASN A 1 262 ? 7.762 -0.332 -18.198 1.00 92.69 262 ASN A N 1
ATOM 2134 C CA . ASN A 1 262 ? 6.501 -0.692 -17.546 1.00 92.69 262 ASN A CA 1
ATOM 2135 C C . ASN A 1 262 ? 6.540 -2.121 -16.952 1.00 92.69 262 ASN A C 1
ATOM 2137 O O . ASN A 1 262 ? 7.546 -2.830 -17.053 1.00 92.69 262 ASN A O 1
ATOM 2141 N N . GLU A 1 263 ? 5.435 -2.568 -16.356 1.00 88.50 263 GLU A N 1
ATOM 2142 C CA . GLU A 1 263 ? 5.249 -3.903 -15.765 1.00 88.50 263 GLU A CA 1
ATOM 2143 C C . GLU A 1 263 ? 5.363 -5.069 -16.761 1.00 88.50 263 GLU A C 1
ATOM 2145 O O . GLU A 1 263 ? 5.593 -6.215 -16.368 1.00 88.50 263 GLU A O 1
ATOM 2150 N N . ASP A 1 264 ? 5.248 -4.783 -18.057 1.00 89.94 264 ASP A N 1
ATOM 2151 C CA . ASP A 1 264 ? 5.441 -5.751 -19.135 1.00 89.94 264 ASP A CA 1
ATOM 2152 C C . ASP A 1 264 ? 6.905 -5.840 -19.596 1.00 89.94 264 ASP A C 1
ATOM 2154 O O . ASP A 1 264 ? 7.229 -6.637 -20.478 1.00 89.94 264 ASP A O 1
ATOM 2158 N N . GLY A 1 265 ? 7.799 -5.038 -19.010 1.00 91.12 265 GLY A N 1
ATOM 2159 C CA . GLY A 1 265 ? 9.206 -4.969 -19.396 1.00 91.12 265 GLY A CA 1
ATOM 2160 C C . GLY A 1 265 ? 9.452 -4.202 -20.697 1.00 91.12 265 GLY A C 1
ATOM 2161 O O . GLY A 1 265 ? 10.507 -4.355 -21.316 1.00 91.12 265 GLY A O 1
ATOM 2162 N N . GLN A 1 266 ? 8.488 -3.391 -21.136 1.00 94.56 266 GLN A N 1
ATOM 2163 C CA . GLN A 1 266 ? 8.584 -2.587 -22.351 1.00 94.56 266 GLN A CA 1
ATOM 2164 C C . GLN A 1 266 ? 9.108 -1.190 -22.028 1.00 94.56 266 GLN A C 1
ATOM 2166 O O . GLN A 1 266 ? 8.727 -0.596 -21.024 1.00 94.56 266 GLN A O 1
ATOM 2171 N N . VAL A 1 267 ? 9.961 -0.647 -22.893 1.00 95.88 267 VAL A N 1
ATOM 2172 C CA . VAL A 1 267 ? 10.564 0.677 -22.719 1.00 95.88 267 VAL A CA 1
ATOM 2173 C C . VAL A 1 267 ? 9.566 1.770 -23.071 1.00 95.88 267 VAL A C 1
ATOM 2175 O O . VAL A 1 267 ? 9.092 1.827 -24.205 1.00 95.88 267 VAL A O 1
ATOM 2178 N N . VAL A 1 268 ? 9.346 2.681 -22.127 1.00 96.25 268 VAL A N 1
ATOM 2179 C CA . VAL A 1 268 ? 8.532 3.896 -22.297 1.00 96.25 268 VAL A CA 1
ATOM 2180 C C . VAL A 1 268 ? 9.389 5.166 -22.342 1.00 96.25 268 VAL A C 1
ATOM 2182 O O . VAL A 1 268 ? 8.961 6.208 -22.844 1.00 96.25 268 VAL A O 1
ATOM 2185 N N . GLY A 1 269 ? 10.634 5.100 -21.857 1.00 95.56 269 GLY A N 1
ATOM 2186 C CA . GLY A 1 269 ? 11.485 6.281 -21.773 1.00 95.56 269 GLY A CA 1
ATOM 2187 C C . GLY A 1 269 ? 12.946 6.034 -21.433 1.00 95.56 269 GLY A C 1
ATOM 2188 O O . GLY A 1 269 ? 13.400 4.904 -21.265 1.00 95.56 269 GLY A O 1
ATOM 2189 N N . ILE A 1 270 ? 13.676 7.141 -21.337 1.00 95.19 270 ILE A N 1
ATOM 2190 C CA . ILE A 1 270 ? 15.098 7.220 -21.012 1.00 95.19 270 ILE A CA 1
ATOM 2191 C C . ILE A 1 270 ? 15.226 8.020 -19.719 1.00 95.19 270 ILE A C 1
ATOM 2193 O O . ILE A 1 270 ? 14.812 9.179 -19.640 1.00 95.19 270 ILE A O 1
ATOM 2197 N N . TYR A 1 271 ? 15.806 7.409 -18.695 1.00 93.69 271 TYR A N 1
ATOM 2198 C CA . TYR A 1 271 ? 16.031 8.064 -17.419 1.00 93.69 271 TYR A CA 1
ATOM 2199 C C . TYR A 1 271 ? 17.187 9.052 -17.514 1.00 93.69 271 TYR A C 1
ATOM 2201 O O . TYR A 1 271 ? 18.292 8.696 -17.924 1.00 93.69 271 TYR A O 1
ATOM 2209 N N . VAL A 1 272 ? 16.936 10.294 -17.116 1.00 88.06 272 VAL A N 1
ATOM 2210 C CA . VAL A 1 272 ? 17.912 11.381 -17.244 1.00 88.06 272 VAL A CA 1
ATOM 2211 C C . VAL A 1 272 ? 18.004 12.223 -15.964 1.00 88.06 272 VAL A C 1
ATOM 2213 O O . VAL A 1 272 ? 19.101 12.533 -15.517 1.00 88.06 272 VAL A O 1
ATOM 2216 N N . VAL A 1 273 ? 16.892 12.514 -15.284 1.00 80.25 273 VAL A N 1
ATOM 2217 C CA . VAL A 1 273 ? 16.812 13.438 -14.133 1.00 80.25 273 VAL A CA 1
ATOM 2218 C C . VAL A 1 273 ? 16.396 12.729 -12.834 1.00 80.25 273 VAL A C 1
ATOM 2220 O O . VAL A 1 273 ? 15.664 11.749 -12.874 1.00 80.25 273 VAL A O 1
ATOM 2223 N N . TYR A 1 274 ? 16.819 13.250 -11.668 1.00 71.25 274 TYR A N 1
ATOM 2224 C CA . TYR A 1 274 ? 16.302 12.858 -10.346 1.00 71.25 274 TYR A CA 1
ATOM 2225 C C . TYR A 1 274 ? 14.759 12.839 -10.292 1.00 71.25 274 TYR A C 1
ATOM 2227 O O . TYR A 1 274 ? 14.106 13.831 -10.613 1.00 71.25 274 TYR A O 1
ATOM 2235 N N . GLY A 1 275 ? 14.185 11.758 -9.757 1.00 77.06 275 GLY A N 1
ATOM 2236 C CA . GLY A 1 275 ? 12.758 11.660 -9.437 1.00 77.06 275 GLY A CA 1
ATOM 2237 C C . GLY A 1 275 ? 11.977 10.803 -10.432 1.00 77.06 275 GLY A C 1
ATOM 2238 O O . GLY A 1 275 ? 12.436 9.730 -10.816 1.00 77.06 275 GLY A O 1
ATOM 2239 N N . LEU A 1 276 ? 10.775 11.259 -10.794 1.00 80.56 276 LEU A N 1
ATOM 2240 C CA . LEU A 1 276 ? 9.815 10.523 -11.635 1.00 80.56 276 LEU A CA 1
ATOM 2241 C C . LEU A 1 276 ? 9.837 10.937 -13.113 1.00 80.56 276 LEU A C 1
ATOM 2243 O O . LEU A 1 276 ? 8.997 10.494 -13.888 1.00 80.56 276 LEU A O 1
ATOM 2247 N N . VAL A 1 277 ? 10.757 11.815 -13.508 1.00 87.69 277 VAL A N 1
ATOM 2248 C CA . VAL A 1 277 ? 10.743 12.420 -14.841 1.00 87.69 277 VAL A CA 1
ATOM 2249 C C . VAL A 1 277 ? 11.741 11.712 -15.759 1.00 87.69 277 VAL A C 1
ATOM 2251 O O . VAL A 1 277 ? 12.874 11.430 -15.369 1.00 87.69 277 VAL A O 1
ATOM 2254 N N . TYR A 1 278 ? 11.329 11.432 -16.994 1.00 92.12 278 TYR A N 1
ATOM 2255 C CA . TYR A 1 278 ? 12.149 10.775 -18.010 1.00 92.12 278 TYR A CA 1
ATOM 2256 C C . TYR A 1 278 ? 11.912 11.382 -19.395 1.00 92.12 278 TYR A C 1
ATOM 2258 O O . TYR A 1 278 ? 10.870 11.985 -19.646 1.00 92.12 278 TYR A O 1
ATOM 2266 N N . THR A 1 279 ? 12.878 11.218 -20.299 1.00 94.25 279 THR A N 1
ATOM 2267 C CA . THR A 1 279 ? 12.728 11.581 -21.715 1.00 94.25 279 THR A CA 1
ATOM 2268 C C . THR A 1 279 ? 11.877 10.507 -22.409 1.00 94.25 279 THR A C 1
ATOM 2270 O O . THR A 1 279 ? 12.265 9.335 -22.359 1.00 94.25 279 THR A O 1
ATOM 2273 N N . PRO A 1 280 ? 10.743 10.838 -23.055 1.00 95.00 280 PRO A N 1
ATOM 2274 C CA . PRO A 1 280 ? 9.927 9.856 -23.772 1.00 95.00 280 PRO A CA 1
ATOM 2275 C C . PRO A 1 280 ? 10.715 9.121 -24.860 1.00 95.00 280 PRO A C 1
ATOM 2277 O O . PRO A 1 280 ? 11.461 9.745 -25.620 1.00 95.00 280 PRO A O 1
ATOM 2280 N N . ILE A 1 281 ? 10.521 7.802 -24.984 1.00 96.56 281 ILE A N 1
ATOM 2281 C CA . ILE A 1 281 ? 11.267 6.993 -25.964 1.00 96.56 281 ILE A CA 1
ATOM 2282 C C . ILE A 1 281 ? 10.995 7.429 -27.411 1.00 96.56 281 ILE A C 1
ATOM 2284 O O . ILE A 1 281 ? 11.872 7.303 -28.264 1.00 96.56 281 ILE A O 1
ATOM 2288 N N . GLN A 1 282 ? 9.819 8.011 -27.673 1.00 96.19 282 GLN A N 1
ATOM 2289 C CA . GLN A 1 282 ? 9.411 8.482 -28.996 1.00 96.19 282 GLN A CA 1
ATOM 2290 C C . GLN A 1 282 ? 10.416 9.456 -29.620 1.00 96.19 282 GLN A C 1
ATOM 2292 O O . GLN A 1 282 ? 10.687 9.370 -30.811 1.00 96.19 282 GLN A O 1
ATOM 2297 N N . LEU A 1 283 ? 11.054 10.309 -28.817 1.00 95.44 283 LEU A N 1
ATOM 2298 C CA . LEU A 1 283 ? 12.038 11.276 -29.310 1.00 95.44 283 LEU A CA 1
ATOM 2299 C C . LEU A 1 283 ? 13.269 10.591 -29.915 1.00 95.44 283 LEU A C 1
ATOM 2301 O O . LEU A 1 283 ? 13.829 11.059 -30.905 1.00 95.44 283 LEU A O 1
ATOM 2305 N N . ALA A 1 284 ? 13.677 9.454 -29.346 1.00 95.75 284 ALA A N 1
ATOM 2306 C CA . ALA A 1 284 ? 14.741 8.636 -29.910 1.00 95.75 284 ALA A CA 1
ATOM 2307 C C . ALA A 1 284 ? 14.273 7.882 -31.166 1.00 95.75 284 ALA A C 1
ATOM 2309 O O . ALA A 1 284 ? 15.044 7.737 -32.115 1.00 95.75 284 ALA A O 1
ATOM 2310 N N . LEU A 1 285 ? 13.013 7.432 -31.204 1.00 96.69 285 LEU A N 1
ATOM 2311 C CA . LEU A 1 285 ? 12.431 6.789 -32.388 1.00 96.69 285 LEU A CA 1
ATOM 2312 C C . LEU A 1 285 ? 12.337 7.756 -33.575 1.00 96.69 285 LEU A C 1
ATOM 2314 O O . LEU A 1 285 ? 12.663 7.371 -34.697 1.00 96.69 285 LEU A O 1
ATOM 2318 N N . ASP A 1 286 ? 11.990 9.019 -33.330 1.00 95.81 286 ASP A N 1
ATOM 2319 C CA . ASP A 1 286 ? 11.933 10.063 -34.358 1.00 95.81 286 ASP A CA 1
ATOM 2320 C C . ASP A 1 286 ? 13.311 10.297 -35.002 1.00 95.81 286 ASP A C 1
ATOM 2322 O O . ASP A 1 286 ? 13.425 10.518 -36.209 1.00 95.81 286 ASP A O 1
ATOM 2326 N N . VAL A 1 287 ? 14.391 10.200 -34.222 1.00 94.56 287 VAL A N 1
ATOM 2327 C CA . VAL A 1 287 ? 15.769 10.290 -34.739 1.00 94.56 287 VAL A CA 1
ATOM 2328 C C . VAL A 1 287 ? 16.109 9.092 -35.617 1.00 94.56 287 VAL A C 1
ATOM 2330 O O . VAL A 1 287 ? 16.734 9.251 -36.669 1.00 94.56 287 VAL A O 1
ATOM 2333 N N . ILE A 1 288 ? 15.679 7.890 -35.224 1.00 95.38 288 ILE A N 1
ATOM 2334 C CA . ILE A 1 288 ? 15.854 6.688 -36.048 1.00 95.38 288 ILE A CA 1
ATOM 2335 C C . ILE A 1 288 ? 15.114 6.857 -37.380 1.00 95.38 288 ILE A C 1
ATOM 2337 O O . ILE A 1 288 ? 15.672 6.586 -38.441 1.00 95.38 288 ILE A O 1
ATOM 2341 N N . ASP A 1 289 ? 13.889 7.369 -37.345 1.00 95.06 289 ASP A N 1
ATOM 2342 C CA . ASP A 1 289 ? 13.075 7.541 -38.546 1.00 95.06 289 ASP A CA 1
ATOM 2343 C C . ASP A 1 289 ? 13.647 8.586 -39.509 1.00 95.06 289 ASP A C 1
ATOM 2345 O O . ASP A 1 289 ? 13.633 8.377 -40.723 1.00 95.06 289 ASP A O 1
ATOM 2349 N N . ASN A 1 290 ? 14.237 9.659 -38.980 1.00 91.94 290 ASN A N 1
ATOM 2350 C CA . ASN A 1 290 ? 14.884 10.691 -39.788 1.00 91.94 290 ASN A CA 1
ATOM 2351 C C . ASN A 1 290 ? 16.277 10.290 -40.304 1.00 91.94 290 ASN A C 1
ATOM 2353 O O . ASN A 1 290 ? 16.710 10.793 -41.340 1.00 91.94 290 ASN A O 1
ATOM 2357 N N . SER A 1 291 ? 16.984 9.390 -39.613 1.00 84.56 291 SER A N 1
ATOM 2358 C CA . SER A 1 291 ? 18.320 8.924 -40.025 1.00 84.56 291 SER A CA 1
ATOM 2359 C C . SER A 1 291 ? 18.281 7.836 -41.100 1.00 84.56 291 SER A C 1
ATOM 2361 O O . SER A 1 291 ? 19.206 7.750 -41.894 1.00 84.56 291 SER A O 1
ATOM 2363 N N . VAL A 1 292 ? 17.207 7.041 -41.184 1.00 67.31 292 VAL A N 1
ATOM 2364 C CA . VAL A 1 292 ? 17.023 6.011 -42.232 1.00 67.31 292 VAL A CA 1
ATOM 2365 C C . VAL A 1 292 ? 16.626 6.614 -43.595 1.00 67.31 292 VAL A C 1
ATOM 2367 O O . VAL A 1 292 ? 16.684 5.930 -44.615 1.00 67.31 292 VAL A O 1
ATOM 2370 N N . MET A 1 293 ? 16.221 7.886 -43.626 1.00 48.91 293 MET A N 1
ATOM 2371 C CA . MET A 1 293 ? 15.792 8.603 -44.837 1.00 48.91 293 MET A CA 1
ATOM 2372 C C . MET A 1 293 ? 16.935 9.317 -45.584 1.00 48.91 293 MET A C 1
ATOM 2374 O O . MET A 1 293 ? 16.687 9.850 -46.667 1.00 48.91 293 MET A O 1
ATOM 2378 N N . ASN A 1 294 ? 18.154 9.320 -45.035 1.00 38.78 294 ASN A N 1
ATOM 2379 C CA . ASN A 1 294 ? 19.365 9.895 -45.639 1.00 38.78 294 ASN A CA 1
ATOM 2380 C C . ASN A 1 294 ? 20.404 8.808 -45.929 1.00 38.78 294 ASN A C 1
ATOM 2382 O O . ASN A 1 294 ? 21.206 9.023 -46.866 1.00 38.78 294 ASN A O 1
#

Foldseek 3Di:
DVVVVVVVVVVVVVVVVVVVVVVVVVVVVVVVVVVVVVVVVVVVVVVVVVVVVVVVVVVVVVVVVVVVVVVVVVVVVVVVVVVVVVVVVVVVVVVVVVVCVPVVNVVVVVVVVVVVVVVVVLVVLCVVCVVVLQQQKKWKFQDPDPQPATAIWGWEQDPNFIKIKFWQQRVVVRPPDPQRIWIARLPGPDIDRWAWLDFDHDAVVDDTMTITDDPPDDDGAAADQDDDPWKWWQWDARPDHTDIDTFFPFDHRRRGQTFIADSNSHGQFGDHDHGRDGNGCVVNVVSVVVSVVD